Protein AF-A0A550CTA3-F1 (afdb_monomer_lite)

InterPro domains:
  IPR001447 Arylamine N-acetyltransferase [PF00797] (14-177)
  IPR001447 Arylamine N-acetyltransferase [PTHR11786] (14-181)
  IPR038765 Papain-like cysteine peptidase superfamily [SSF54001] (12-179)
  IPR053710 Arylamine N-acetyltransferase domain-containing protein [G3DSA:3.30.2140.20] (1-187)

Radius of gyration: 16.97 Å; chains: 1; bounding box: 43×47×39 Å

Organism: NCBI:txid97359

Secondary structure (DSSP, 8-state):
-HHHHIIIII-TTS-----HHHHHHHHHHHHHHTT-EEEEEEEEEE-SPTTSPP-EEEEEEEEEEEE--TT---EEEE-S-S-TT--SS-EES---TT-EEE-SSTTEEEEEEEE--TT---TT--EEEEEEEETTTTTTS-EEEEEE-S----HHHHHHHHHHHHH-SSS--HHHHH-HHHHHH--

Foldseek 3Di:
DVVLCCVPPVPPPDPDDDAQCSVQVVVQVVCVVVVWPKFKWWWFFFPDDFPDDTDTDDGQHIWMWTDPDDPDPWIWIGGDGLPPLDAPDTFTPDPPPVSKAAGPDPPKIWHKDWDDDPPDPDPPDIWIWIWMAHPPPRPRDIDTGITTDPDGDDPVVNVVSVCCLVPPPPPPNVCCVPPVVNVVVVD

pLDDT: mean 85.78, std 14.35, range [32.78, 98.56]

Structure (mmCIF, N/CA/C/O backbone):
data_AF-A0A550CTA3-F1
#
_entry.id   AF-A0A550CTA3-F1
#
loop_
_atom_site.group_PDB
_atom_site.id
_atom_site.type_symbol
_atom_site.label_atom_id
_atom_site.label_alt_id
_atom_site.label_comp_id
_atom_site.label_asym_id
_atom_site.label_entity_id
_atom_site.label_seq_id
_atom_site.pdbx_PDB_ins_code
_atom_site.Cartn_x
_atom_site.Cartn_y
_atom_site.Cartn_z
_atom_site.occupancy
_atom_site.B_iso_or_equiv
_atom_site.auth_seq_id
_atom_site.auth_comp_id
_atom_site.auth_asym_id
_atom_site.auth_atom_id
_atom_site.pdbx_PDB_model_num
ATOM 1 N N . PRO A 1 1 ? -8.378 12.480 11.188 1.00 69.38 1 PRO A N 1
ATOM 2 C CA . PRO A 1 1 ? -9.741 11.916 10.960 1.00 69.38 1 PRO A CA 1
ATOM 3 C C . PRO A 1 1 ? -10.832 12.937 10.597 1.00 69.38 1 PRO A C 1
ATOM 5 O O . PRO A 1 1 ? -11.419 12.839 9.522 1.00 69.38 1 PRO A O 1
ATOM 8 N N . ARG A 1 2 ? -11.118 13.916 11.473 1.00 76.94 2 ARG A N 1
ATOM 9 C CA . ARG A 1 2 ? -12.216 14.881 11.267 1.00 76.94 2 ARG A CA 1
ATOM 10 C C . ARG A 1 2 ? -12.054 15.686 9.978 1.00 76.94 2 ARG A C 1
ATOM 12 O O . ARG A 1 2 ? -13.004 15.796 9.212 1.00 76.94 2 ARG A O 1
ATOM 19 N N . ASP A 1 3 ? -10.849 16.177 9.714 1.00 79.00 3 ASP A N 1
ATOM 20 C CA . ASP A 1 3 ? -10.583 17.001 8.533 1.00 79.00 3 ASP A CA 1
ATOM 21 C C . ASP A 1 3 ? -10.724 16.215 7.221 1.00 79.00 3 ASP A C 1
ATOM 23 O O . ASP A 1 3 ? -11.266 16.746 6.250 1.00 79.00 3 ASP A O 1
ATOM 27 N N . TYR A 1 4 ? -10.334 14.933 7.209 1.00 79.00 4 TYR A N 1
ATOM 28 C CA . TYR A 1 4 ? -10.545 14.037 6.065 1.00 79.00 4 TYR A CA 1
ATOM 29 C C . TYR A 1 4 ? -12.036 13.831 5.787 1.00 79.00 4 TYR A C 1
ATOM 31 O O . TYR A 1 4 ? -12.473 13.959 4.648 1.00 79.00 4 TYR A O 1
ATOM 39 N N . TYR A 1 5 ? -12.840 13.590 6.827 1.00 82.69 5 TYR A N 1
ATOM 40 C CA . TYR A 1 5 ? -14.290 13.446 6.687 1.00 82.69 5 TYR A CA 1
ATOM 41 C C . TYR A 1 5 ? -14.959 14.737 6.187 1.00 82.69 5 TYR A C 1
ATOM 43 O O . TYR A 1 5 ? -15.780 14.708 5.268 1.00 82.69 5 TYR A O 1
ATOM 51 N N . GLU A 1 6 ? -14.585 15.889 6.751 1.00 81.81 6 GLU A N 1
ATOM 52 C CA . GLU A 1 6 ? -15.100 17.190 6.314 1.00 81.81 6 GLU A CA 1
ATOM 53 C C . GLU A 1 6 ? -14.788 17.456 4.832 1.00 81.81 6 GLU A C 1
ATOM 55 O O . GLU A 1 6 ? -15.642 17.961 4.100 1.00 81.81 6 GLU A O 1
ATOM 60 N N . ARG A 1 7 ? -13.583 17.095 4.370 1.00 77.19 7 ARG A N 1
ATOM 61 C CA . ARG A 1 7 ? -13.164 17.282 2.976 1.00 77.19 7 ARG A CA 1
ATOM 62 C C . ARG A 1 7 ? -13.824 16.292 2.013 1.00 77.19 7 ARG A C 1
ATOM 64 O O . ARG A 1 7 ? -14.368 16.741 1.010 1.00 77.19 7 ARG A O 1
ATOM 71 N N . HIS A 1 8 ? -13.798 14.995 2.314 1.00 75.50 8 HIS A N 1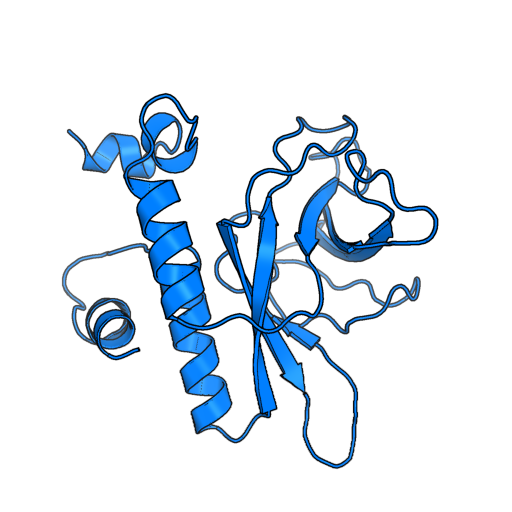
ATOM 72 C CA . HIS A 1 8 ? -14.255 13.947 1.394 1.00 75.50 8 HIS A CA 1
ATOM 73 C C . HIS A 1 8 ? -15.769 13.729 1.390 1.00 75.50 8 HIS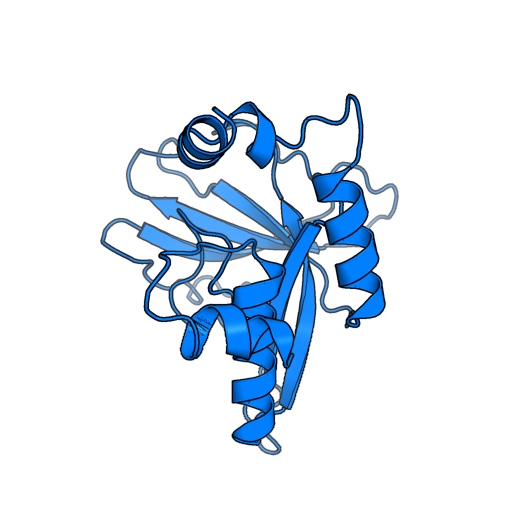 A C 1
ATOM 75 O O . HIS A 1 8 ? -16.321 13.346 0.362 1.00 75.50 8 HIS A O 1
ATOM 81 N N . VAL A 1 9 ? -16.445 13.939 2.524 1.00 80.94 9 VAL A N 1
ATOM 82 C CA . VAL A 1 9 ? -17.858 13.561 2.686 1.00 80.94 9 VAL A CA 1
ATOM 83 C C . VAL A 1 9 ? -18.770 14.783 2.747 1.00 80.94 9 VAL A C 1
ATOM 85 O O . VAL A 1 9 ? -19.791 14.822 2.066 1.00 80.94 9 VAL A O 1
ATOM 88 N N . LYS A 1 10 ? -18.422 15.801 3.546 1.00 78.88 10 LYS A N 1
ATOM 89 C CA . LYS A 1 10 ? -19.311 16.957 3.770 1.00 78.88 10 LYS A CA 1
ATOM 90 C C . LYS A 1 10 ? -19.209 18.047 2.704 1.00 78.88 10 LYS A C 1
ATOM 92 O O . LYS A 1 10 ? -20.225 18.637 2.344 1.00 78.88 10 LYS A O 1
ATOM 97 N N . LYS A 1 11 ? -18.013 18.358 2.198 1.00 71.81 11 LYS A N 1
ATOM 98 C CA . LYS A 1 11 ? -17.807 19.443 1.217 1.00 71.81 11 LYS A CA 1
ATOM 99 C C . LYS A 1 11 ? -18.108 18.986 -0.218 1.00 71.81 11 LYS A C 1
ATOM 101 O O . LYS A 1 11 ? -17.231 18.952 -1.070 1.00 71.81 11 LYS A O 1
ATOM 106 N N . THR A 1 12 ? -19.377 18.709 -0.507 1.00 57.75 12 THR A N 1
ATOM 107 C CA . THR A 1 12 ? -19.854 18.137 -1.785 1.00 57.75 12 THR A CA 1
ATOM 108 C C . THR A 1 12 ? -19.832 19.089 -2.995 1.00 57.75 12 THR A C 1
ATOM 110 O O . THR A 1 12 ? -20.070 18.656 -4.118 1.00 57.75 12 THR A O 1
ATOM 113 N N . GLY A 1 13 ? -19.517 20.379 -2.809 1.00 55.47 13 GLY A N 1
ATOM 114 C CA . GLY A 1 13 ? -19.502 21.393 -3.880 1.00 55.47 13 GLY A CA 1
ATOM 115 C C . GLY A 1 13 ? -18.140 21.655 -4.539 1.00 55.47 13 GLY A C 1
ATOM 116 O O . GLY A 1 13 ? -18.065 22.399 -5.514 1.00 55.47 13 GLY A O 1
ATOM 117 N N . ARG A 1 14 ? -17.051 21.076 -4.021 1.00 54.62 14 ARG A N 1
ATOM 118 C CA . ARG A 1 14 ? -15.698 21.202 -4.583 1.00 54.62 14 ARG A CA 1
ATOM 119 C C . ARG A 1 14 ? -15.120 19.798 -4.753 1.00 54.62 14 ARG A C 1
ATOM 121 O O . ARG A 1 14 ? -15.023 19.055 -3.784 1.00 54.62 14 ARG A O 1
ATOM 128 N N . ARG A 1 15 ? -14.768 19.425 -5.988 1.00 54.25 15 ARG A N 1
ATOM 129 C CA . ARG A 1 15 ? -14.178 18.118 -6.326 1.00 54.25 15 ARG A CA 1
ATOM 130 C C . ARG A 1 15 ? -12.722 18.069 -5.859 1.00 54.25 15 ARG A C 1
ATOM 132 O O . ARG A 1 15 ? -11.811 18.252 -6.658 1.00 54.25 15 ARG A O 1
ATOM 139 N N . PHE A 1 16 ? -12.503 17.901 -4.561 1.00 56.53 16 PHE A N 1
ATOM 140 C CA . PHE A 1 16 ? -11.161 17.728 -4.021 1.00 56.53 16 PHE A CA 1
ATOM 141 C C . PHE A 1 16 ? -10.735 16.265 -4.172 1.00 56.53 16 PHE A C 1
ATOM 143 O O . PHE A 1 16 ? -11.397 15.367 -3.658 1.00 56.53 16 PHE A O 1
ATOM 150 N N . GLY A 1 17 ? -9.652 16.037 -4.915 1.00 58.41 17 GLY A N 1
ATOM 151 C CA . GLY A 1 17 ? -8.830 14.847 -4.729 1.00 58.41 17 GLY A CA 1
ATOM 152 C C . GLY A 1 17 ? -7.890 15.071 -3.548 1.00 58.41 17 GLY A C 1
ATOM 153 O O . GLY A 1 17 ? -7.575 16.215 -3.217 1.00 58.41 17 GLY A O 1
ATOM 154 N N . ASP A 1 18 ? -7.424 13.991 -2.938 1.00 67.19 18 ASP A N 1
ATOM 155 C CA . ASP A 1 18 ? -6.426 14.052 -1.877 1.00 67.19 18 ASP A CA 1
ATOM 156 C C . ASP A 1 18 ? -5.279 13.077 -2.157 1.00 67.19 18 ASP A C 1
ATOM 158 O O . ASP A 1 18 ? -5.342 12.238 -3.058 1.00 67.19 18 ASP A O 1
ATOM 162 N N . LEU A 1 19 ? -4.204 13.233 -1.386 1.00 74.06 19 LEU A N 1
ATOM 163 C CA . LEU A 1 19 ? -3.091 12.293 -1.341 1.00 74.06 19 LEU A CA 1
ATOM 164 C C . LEU A 1 19 ? -3.478 11.015 -0.596 1.00 74.06 19 LEU A C 1
ATOM 166 O O . LEU A 1 19 ? -4.522 10.952 0.060 1.00 74.06 19 LEU A O 1
ATOM 170 N N . CYS A 1 20 ? -2.587 10.024 -0.658 1.00 76.62 20 CYS A N 1
ATOM 171 C CA . CYS A 1 20 ? -2.801 8.704 -0.081 1.00 76.62 20 CYS A CA 1
ATOM 172 C C . CYS A 1 20 ? -3.313 8.738 1.372 1.00 76.62 20 CYS A C 1
ATOM 174 O O . CYS A 1 20 ? -4.274 8.049 1.711 1.00 76.62 20 CYS A O 1
ATOM 176 N N . PHE A 1 21 ? -2.759 9.641 2.186 1.00 81.25 21 PHE A N 1
ATOM 177 C CA . PHE A 1 21 ? -3.065 9.766 3.611 1.00 81.25 21 PHE A CA 1
ATOM 178 C C . PHE A 1 21 ? -4.541 10.035 3.939 1.00 81.25 21 PHE A C 1
ATOM 180 O O . PHE A 1 21 ? -5.086 9.510 4.905 1.00 81.25 21 PHE A O 1
ATOM 187 N N . ALA A 1 22 ? -5.232 10.852 3.139 1.00 80.88 22 ALA A N 1
ATOM 188 C CA . ALA A 1 22 ? -6.590 11.266 3.494 1.00 80.88 22 ALA A CA 1
ATOM 189 C C . ALA A 1 22 ? -7.622 10.162 3.229 1.00 80.88 22 ALA A C 1
ATOM 191 O O . ALA A 1 22 ? -8.464 9.877 4.083 1.00 80.88 22 ALA A O 1
ATOM 192 N N . ALA A 1 23 ? -7.539 9.518 2.061 1.00 84.81 23 ALA A N 1
ATOM 193 C CA . ALA A 1 23 ? -8.452 8.444 1.685 1.00 84.81 23 ALA A CA 1
ATOM 194 C C . ALA A 1 23 ? -8.166 7.160 2.479 1.00 84.81 23 ALA A C 1
ATOM 196 O O . ALA A 1 23 ? -9.102 6.533 2.980 1.00 84.81 23 ALA A O 1
ATOM 197 N N . THR A 1 24 ? -6.886 6.800 2.646 1.00 89.44 24 THR A N 1
ATOM 198 C CA . THR A 1 24 ? -6.485 5.640 3.453 1.00 89.44 24 THR A CA 1
ATOM 199 C C . THR A 1 24 ? -6.820 5.849 4.929 1.00 89.44 24 THR A C 1
ATOM 201 O O . THR A 1 24 ? -7.477 4.993 5.524 1.00 89.44 24 THR A O 1
ATOM 204 N N . GLY A 1 25 ? -6.486 7.012 5.496 1.00 90.31 25 GLY A N 1
ATOM 205 C CA . GLY A 1 25 ? -6.794 7.334 6.887 1.00 90.31 25 GLY A CA 1
ATOM 206 C C . GLY A 1 25 ? -8.298 7.390 7.173 1.00 90.31 25 GLY A C 1
ATOM 207 O O . GLY A 1 25 ? -8.748 6.944 8.226 1.00 90.31 25 GLY A O 1
ATOM 208 N N . LEU A 1 26 ? -9.122 7.877 6.235 1.00 90.50 26 LEU A N 1
ATOM 209 C CA . LEU A 1 26 ? -10.580 7.826 6.389 1.00 90.50 26 LEU A CA 1
ATOM 210 C C . LEU A 1 26 ? -11.099 6.380 6.414 1.00 90.50 26 LEU A C 1
ATOM 212 O O . LEU A 1 26 ? -11.920 6.043 7.270 1.00 90.50 26 LEU A O 1
ATOM 216 N N . LEU A 1 27 ? -10.608 5.523 5.513 1.00 92.50 27 LEU A N 1
ATOM 217 C CA . LEU A 1 27 ? -10.978 4.108 5.476 1.00 92.50 27 LEU A CA 1
ATOM 218 C C . LEU A 1 27 ? -10.550 3.369 6.750 1.00 92.50 27 LEU A C 1
ATOM 220 O O . LEU A 1 27 ? -11.324 2.570 7.274 1.00 92.50 27 LEU A O 1
ATOM 224 N N . LEU A 1 28 ? -9.351 3.644 7.266 1.00 94.88 28 LEU A N 1
ATOM 225 C CA . LEU A 1 28 ? -8.855 3.075 8.520 1.00 94.88 28 LEU A CA 1
ATOM 226 C C . LEU A 1 28 ? -9.837 3.317 9.671 1.00 94.88 28 LEU A C 1
ATOM 228 O O . LEU A 1 28 ? -10.215 2.385 10.382 1.00 94.88 28 LEU A O 1
ATOM 232 N N . GLU A 1 29 ? -10.280 4.562 9.838 1.00 94.50 29 GLU A N 1
ATOM 233 C CA . GLU A 1 29 ? -11.206 4.933 10.910 1.00 94.50 29 GLU A CA 1
ATOM 234 C C . GLU A 1 29 ? -12.598 4.325 10.701 1.00 94.50 29 GLU A C 1
ATOM 236 O O . GLU A 1 29 ? -13.232 3.898 11.665 1.00 94.50 29 GLU A O 1
ATOM 241 N N . MET A 1 30 ? -13.055 4.195 9.449 1.00 94.44 30 MET A N 1
ATOM 242 C CA . MET A 1 30 ? -14.286 3.461 9.132 1.00 94.44 30 MET A CA 1
ATOM 243 C C . MET A 1 30 ? -14.183 1.983 9.529 1.00 94.44 30 MET A C 1
ATOM 245 O O . MET A 1 30 ? -15.084 1.462 10.182 1.00 94.44 30 MET A O 1
ATOM 249 N N . LEU A 1 31 ? -13.083 1.309 9.183 1.00 95.25 31 LEU A N 1
ATOM 250 C CA . LEU A 1 31 ? -12.854 -0.099 9.524 1.00 95.25 31 LEU A CA 1
ATOM 251 C C . LEU A 1 31 ? -12.804 -0.313 11.041 1.00 95.25 31 LEU A C 1
ATOM 253 O O . LEU A 1 31 ? -13.449 -1.230 11.551 1.00 95.25 31 LEU A O 1
ATOM 257 N N . ARG A 1 32 ? -12.101 0.565 11.766 1.00 94.81 32 ARG A N 1
ATOM 258 C CA . ARG A 1 32 ? -12.068 0.560 13.237 1.00 94.81 32 ARG A CA 1
ATOM 259 C C . ARG A 1 32 ? -13.459 0.780 13.833 1.00 94.81 32 ARG A C 1
ATOM 261 O O . ARG A 1 32 ? -13.852 0.048 14.737 1.00 94.81 32 ARG A O 1
ATOM 268 N N . GLY A 1 33 ? -14.232 1.726 13.295 1.00 94.44 33 GLY A N 1
ATOM 269 C CA . GLY A 1 33 ? -15.615 1.978 13.711 1.00 94.44 33 GLY A CA 1
ATOM 270 C C . GLY A 1 33 ? -16.560 0.796 13.465 1.00 94.44 33 GLY A C 1
ATOM 271 O O . GLY A 1 33 ? -17.491 0.583 14.237 1.00 94.44 33 GLY A O 1
ATOM 272 N N . LEU A 1 34 ? -16.292 -0.011 12.435 1.00 94.44 34 LEU A N 1
ATOM 273 C CA . LEU A 1 34 ? -17.001 -1.264 12.148 1.00 94.44 34 LEU A CA 1
ATOM 274 C C . LEU A 1 34 ? -16.538 -2.448 13.020 1.00 94.44 34 LEU A C 1
ATOM 276 O O . LEU A 1 34 ? -17.083 -3.543 12.893 1.00 94.44 34 LEU A O 1
ATOM 280 N N . GLY A 1 35 ? -15.550 -2.253 13.898 1.00 92.69 35 GLY A N 1
ATOM 281 C CA . GLY A 1 35 ? -15.049 -3.278 14.816 1.00 92.69 35 GLY A CA 1
ATOM 282 C C . GLY A 1 35 ? -13.943 -4.170 14.247 1.00 92.69 35 GLY A C 1
ATOM 283 O O . GLY A 1 35 ? -13.552 -5.136 14.903 1.00 92.69 35 GLY A O 1
ATOM 284 N N . TYR A 1 36 ? -13.406 -3.865 13.061 1.00 93.50 36 TYR A N 1
ATOM 285 C CA . TYR A 1 36 ? -12.223 -4.564 12.560 1.00 93.50 36 TYR A CA 1
ATOM 286 C C . TYR A 1 36 ? -10.983 -4.166 13.361 1.00 93.50 36 TYR A C 1
ATOM 288 O O . TYR A 1 36 ? -10.788 -2.997 13.705 1.00 93.50 36 TYR A O 1
ATOM 296 N N . ARG A 1 37 ? -10.077 -5.127 13.576 1.00 94.31 37 ARG A N 1
ATOM 297 C CA . ARG A 1 37 ? -8.716 -4.806 14.008 1.00 94.31 37 ARG A CA 1
ATOM 298 C C . ARG A 1 37 ? -7.942 -4.321 12.784 1.00 94.31 37 ARG A C 1
ATOM 300 O O . ARG A 1 37 ? -7.462 -5.131 11.993 1.00 94.31 37 ARG A O 1
ATOM 307 N N . ALA A 1 38 ? -7.858 -3.004 12.634 1.00 95.44 38 ALA A N 1
ATOM 308 C CA . ALA A 1 38 ? -7.137 -2.354 11.550 1.00 95.44 38 ALA A CA 1
ATOM 309 C C . ALA A 1 38 ? -6.069 -1.393 12.084 1.00 95.44 38 ALA A C 1
ATOM 311 O O . ALA A 1 38 ? -6.316 -0.643 13.037 1.00 95.44 38 ALA A O 1
ATOM 312 N N . TYR A 1 39 ? -4.897 -1.412 11.457 1.00 96.31 39 TYR A N 1
ATOM 313 C CA . TYR A 1 39 ? -3.771 -0.546 11.794 1.00 96.31 39 TYR A CA 1
ATOM 314 C C . TYR A 1 39 ? -3.068 -0.055 10.526 1.00 96.31 39 TYR A C 1
ATOM 316 O O . TYR A 1 39 ? -3.075 -0.762 9.514 1.00 96.31 39 TYR A O 1
ATOM 324 N N . PRO A 1 40 ? -2.516 1.165 10.533 1.00 96.75 40 PRO A N 1
ATOM 325 C CA . PRO A 1 40 ? -1.884 1.715 9.352 1.00 96.75 40 PRO A CA 1
ATOM 326 C C . PRO A 1 40 ? -0.412 1.300 9.269 1.00 96.75 40 PRO A C 1
ATOM 328 O O . PRO A 1 40 ? 0.269 1.097 10.274 1.00 96.75 40 PRO A O 1
ATOM 331 N N . GLY A 1 41 ? 0.067 1.192 8.039 1.00 97.00 41 GLY A N 1
ATOM 332 C CA . GLY A 1 41 ? 1.439 0.881 7.681 1.00 97.00 41 GLY A CA 1
ATOM 333 C C . GLY A 1 41 ? 2.023 1.928 6.744 1.00 97.00 41 GLY A C 1
ATOM 334 O O . GLY A 1 41 ? 1.316 2.774 6.191 1.00 97.00 41 GLY A O 1
ATOM 335 N N . GLY A 1 42 ? 3.331 1.832 6.533 1.00 95.31 42 GLY A N 1
ATOM 336 C CA . GLY A 1 42 ? 4.083 2.745 5.687 1.00 95.31 42 GLY A CA 1
ATOM 337 C C . GLY A 1 42 ? 4.770 2.040 4.519 1.00 95.31 42 GLY A C 1
ATOM 338 O O . GLY A 1 42 ? 5.375 0.979 4.676 1.00 95.31 42 GLY A O 1
ATOM 339 N N . GLY A 1 43 ? 4.706 2.657 3.341 1.00 95.31 43 GLY A N 1
ATOM 340 C CA . GLY A 1 43 ? 5.299 2.160 2.106 1.00 95.31 43 GLY A CA 1
ATOM 341 C C . GLY A 1 43 ? 6.275 3.137 1.449 1.00 95.31 43 GLY A C 1
ATOM 342 O O . GLY A 1 43 ? 6.166 4.363 1.563 1.00 95.31 43 GLY A O 1
ATOM 343 N N . ARG A 1 44 ? 7.229 2.569 0.707 1.00 94.94 44 ARG A N 1
ATOM 344 C CA . ARG A 1 44 ? 8.185 3.275 -0.149 1.00 94.94 44 ARG A CA 1
ATOM 345 C C . ARG A 1 44 ? 7.848 3.020 -1.609 1.00 94.94 44 ARG A C 1
ATOM 347 O O . ARG A 1 44 ? 7.914 1.889 -2.089 1.00 94.94 44 ARG A O 1
ATOM 354 N N . ILE A 1 45 ? 7.515 4.083 -2.330 1.00 93.06 45 ILE A N 1
ATOM 355 C CA . ILE A 1 45 ? 7.151 4.003 -3.749 1.00 93.06 45 ILE A CA 1
ATOM 356 C C . ILE A 1 45 ? 8.375 3.603 -4.579 1.00 93.06 45 ILE A C 1
ATOM 358 O O . ILE A 1 45 ? 9.478 4.107 -4.350 1.00 93.06 45 ILE A O 1
ATOM 362 N N . ASN A 1 46 ? 8.183 2.713 -5.556 1.00 94.19 46 ASN A N 1
ATOM 363 C CA . ASN A 1 46 ? 9.207 2.409 -6.545 1.00 94.19 46 ASN A CA 1
AT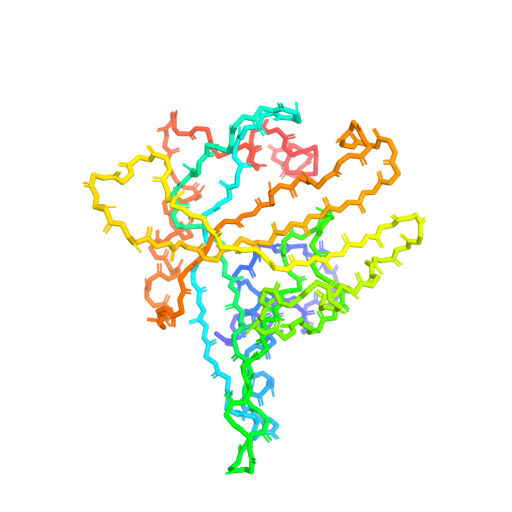OM 364 C C . ASN A 1 46 ? 9.309 3.546 -7.578 1.00 94.19 46 ASN A C 1
ATOM 366 O O . ASN A 1 46 ? 8.379 3.801 -8.340 1.00 94.19 46 ASN A O 1
ATOM 370 N N . LEU A 1 47 ? 10.465 4.203 -7.619 1.00 91.81 47 LEU A N 1
ATOM 371 C CA . LEU A 1 47 ? 10.797 5.312 -8.514 1.00 91.81 47 LEU A CA 1
ATOM 372 C C . LEU A 1 47 ? 11.589 4.863 -9.752 1.00 91.81 47 LEU A C 1
ATOM 374 O O . LEU A 1 47 ? 12.101 5.712 -10.489 1.00 91.81 47 LEU A O 1
ATOM 378 N N . ALA A 1 48 ? 11.785 3.557 -9.938 1.00 91.56 48 ALA A N 1
ATOM 379 C CA . ALA A 1 48 ? 12.458 3.020 -11.111 1.00 91.56 48 ALA A CA 1
ATOM 380 C C . ALA A 1 48 ? 11.515 2.993 -12.331 1.00 91.56 48 ALA A C 1
ATOM 382 O O . ALA A 1 48 ? 10.317 2.716 -12.180 1.00 91.56 48 ALA A O 1
ATOM 383 N N . PRO A 1 49 ? 12.040 3.250 -13.543 1.00 88.75 49 PRO A N 1
ATOM 384 C CA . PRO A 1 49 ? 11.319 2.999 -14.786 1.00 88.75 49 PRO A CA 1
ATOM 385 C C . PRO A 1 49 ? 10.917 1.528 -14.946 1.00 88.75 49 PRO A C 1
ATOM 387 O O . PRO A 1 49 ? 11.490 0.631 -14.323 1.00 88.75 49 PRO A O 1
ATOM 390 N N . ASP A 1 50 ? 9.961 1.278 -15.839 1.00 86.19 50 ASP A N 1
ATOM 391 C CA . ASP A 1 50 ? 9.558 -0.079 -16.204 1.00 86.19 50 ASP A CA 1
ATOM 392 C C . ASP A 1 50 ? 10.733 -0.928 -16.693 1.00 86.19 50 ASP A C 1
ATOM 394 O O . ASP A 1 50 ? 11.571 -0.477 -17.472 1.00 86.19 50 ASP A O 1
ATOM 398 N N . GLY A 1 51 ? 10.781 -2.178 -16.228 1.00 84.81 51 GLY A N 1
ATOM 399 C CA . GLY A 1 51 ? 11.823 -3.138 -16.598 1.00 84.81 51 GLY A CA 1
ATOM 400 C C . GLY A 1 51 ? 13.169 -2.942 -15.892 1.00 84.81 51 GLY A C 1
ATOM 401 O O . GLY A 1 51 ? 14.082 -3.727 -16.135 1.00 84.81 51 GLY A O 1
ATOM 402 N N . GLN A 1 52 ? 13.308 -1.942 -15.015 1.00 90.12 52 GLN A N 1
ATOM 403 C CA . GLN A 1 52 ? 14.521 -1.730 -14.223 1.00 90.12 52 GLN A CA 1
ATOM 404 C C . GLN A 1 52 ? 14.379 -2.263 -12.794 1.00 90.12 52 GLN A C 1
ATOM 406 O O . GLN A 1 52 ? 13.274 -2.435 -12.272 1.00 90.12 52 GLN A O 1
ATOM 411 N N . SER A 1 53 ? 15.522 -2.503 -12.147 1.00 91.00 53 SER A N 1
ATOM 412 C CA . SER A 1 53 ? 15.572 -2.862 -10.729 1.00 91.00 53 SER A CA 1
ATOM 413 C C . SER A 1 53 ? 14.873 -1.796 -9.878 1.00 91.00 53 SER A C 1
ATOM 415 O O . SER A 1 53 ? 15.111 -0.606 -10.104 1.00 91.00 53 SER A O 1
ATOM 417 N N . PRO A 1 54 ? 14.039 -2.186 -8.894 1.00 94.00 54 PRO A N 1
ATOM 418 C CA . PRO A 1 54 ? 13.336 -1.228 -8.053 1.00 94.00 54 PRO A CA 1
ATOM 419 C C . PRO A 1 54 ? 14.287 -0.252 -7.360 1.00 94.00 54 PRO A C 1
ATOM 421 O O . PRO A 1 54 ? 15.316 -0.656 -6.819 1.00 94.00 54 PRO A O 1
ATOM 424 N N . ARG A 1 55 ? 13.905 1.025 -7.336 1.00 94.69 55 ARG A N 1
ATOM 425 C CA . ARG A 1 55 ? 14.587 2.082 -6.584 1.00 94.69 55 ARG A CA 1
ATOM 426 C C . ARG A 1 55 ? 13.566 2.733 -5.673 1.00 94.69 55 ARG A C 1
ATOM 428 O O . ARG A 1 55 ? 12.709 3.478 -6.145 1.00 94.69 55 ARG A O 1
ATOM 435 N N . PHE A 1 56 ? 13.631 2.424 -4.388 1.00 94.38 56 PHE A N 1
ATOM 436 C CA . PHE A 1 56 ? 12.625 2.865 -3.434 1.00 94.38 56 PHE A CA 1
ATOM 437 C C . PHE A 1 56 ? 12.889 4.294 -2.962 1.00 94.38 56 PHE A C 1
ATOM 439 O O . PHE A 1 56 ? 14.022 4.692 -2.721 1.00 94.38 56 PHE A O 1
ATOM 446 N N . GLY A 1 57 ? 11.822 5.083 -2.858 1.00 90.69 57 GLY A N 1
ATOM 447 C CA . GLY A 1 57 ? 11.881 6.419 -2.282 1.00 90.69 57 GLY A CA 1
ATOM 448 C C . GLY A 1 57 ? 11.856 6.419 -0.750 1.00 90.69 57 GLY A C 1
ATOM 449 O O . GLY A 1 57 ? 12.091 5.423 -0.058 1.00 90.69 57 GLY A O 1
ATOM 450 N N . THR A 1 58 ? 11.516 7.579 -0.200 1.00 89.88 58 THR A N 1
ATOM 451 C CA . THR A 1 58 ? 11.215 7.740 1.227 1.00 89.88 58 THR A CA 1
ATOM 452 C C . THR A 1 58 ? 9.866 7.110 1.595 1.00 89.88 58 THR A C 1
ATOM 454 O O . THR A 1 58 ? 9.047 6.841 0.717 1.00 89.88 58 THR A O 1
ATOM 457 N N . LEU A 1 59 ? 9.629 6.900 2.893 1.00 90.38 59 LEU A N 1
ATOM 458 C CA . LEU A 1 59 ? 8.325 6.500 3.436 1.00 90.38 59 LEU A CA 1
ATOM 459 C C . LEU A 1 59 ? 7.311 7.624 3.214 1.00 90.38 59 LEU A C 1
ATOM 461 O O . LEU A 1 59 ? 7.401 8.675 3.841 1.00 90.38 59 LEU A O 1
ATOM 465 N N . GLN A 1 60 ? 6.434 7.442 2.229 1.00 87.69 60 GLN A N 1
ATOM 466 C CA . GLN A 1 60 ? 5.502 8.476 1.752 1.00 87.69 60 GLN A CA 1
ATOM 467 C C . GLN A 1 60 ? 4.179 7.890 1.245 1.00 87.69 60 GLN A C 1
ATOM 469 O O . GLN A 1 60 ? 3.411 8.587 0.587 1.00 87.69 60 GLN A O 1
ATOM 474 N N . HIS A 1 61 ? 3.916 6.613 1.522 1.00 93.00 61 HIS A N 1
ATOM 475 C CA . HIS A 1 61 ? 2.674 5.950 1.147 1.00 93.00 61 HIS A CA 1
ATOM 476 C C . HIS A 1 61 ? 2.038 5.302 2.371 1.00 93.00 61 HIS A C 1
ATOM 478 O O . HIS A 1 61 ? 2.716 4.560 3.076 1.00 93.00 61 HIS A O 1
ATOM 484 N N . GLU A 1 62 ? 0.766 5.591 2.629 1.00 94.31 62 GLU A N 1
ATOM 485 C CA . GLU A 1 62 ? 0.006 4.968 3.715 1.00 94.31 62 GLU A CA 1
ATOM 486 C C . GLU A 1 62 ? -0.770 3.764 3.181 1.00 94.31 62 GLU A C 1
ATOM 488 O O . GLU A 1 62 ? -1.499 3.866 2.190 1.00 94.31 62 GLU A O 1
ATOM 493 N N . VAL A 1 63 ? -0.649 2.637 3.877 1.00 96.38 63 VAL A N 1
ATOM 494 C CA . VAL A 1 63 ? -1.436 1.421 3.642 1.00 96.38 63 VAL A CA 1
ATOM 495 C C . VAL A 1 63 ? -2.173 1.023 4.919 1.00 96.38 63 VAL A C 1
ATOM 497 O O . VAL A 1 63 ? -1.807 1.464 6.003 1.00 96.38 63 VAL A O 1
ATOM 500 N N . VAL A 1 64 ? -3.192 0.171 4.821 1.00 97.50 64 VAL A N 1
ATOM 501 C CA . VAL A 1 64 ? -3.897 -0.378 5.991 1.00 97.50 64 VAL A CA 1
ATOM 502 C C . VAL A 1 64 ? -3.723 -1.882 6.043 1.00 97.50 64 VAL A C 1
ATOM 504 O O . VAL A 1 64 ? -3.887 -2.583 5.046 1.00 97.50 64 VAL A O 1
ATOM 507 N N . PHE A 1 65 ? -3.458 -2.386 7.237 1.00 97.75 65 PHE A N 1
ATOM 508 C CA . PHE A 1 65 ? -3.521 -3.798 7.557 1.00 97.75 65 PHE A CA 1
ATOM 509 C C . PHE A 1 65 ? -4.814 -4.099 8.298 1.00 97.75 65 PHE A C 1
ATOM 511 O O . PHE A 1 65 ? -5.160 -3.416 9.261 1.00 97.75 65 PHE A O 1
ATOM 518 N N . VAL A 1 66 ? -5.532 -5.127 7.851 1.00 97.12 66 VAL A N 1
ATOM 519 C CA . VAL A 1 66 ? -6.812 -5.543 8.435 1.00 97.12 66 VAL A CA 1
ATOM 520 C C . VAL A 1 66 ? -6.735 -6.997 8.869 1.00 97.12 66 VAL A C 1
ATOM 522 O O . VAL A 1 66 ? -6.366 -7.868 8.083 1.00 97.12 66 VAL A O 1
ATOM 525 N N . GLN A 1 67 ? -7.130 -7.259 10.111 1.00 94.62 67 GLN A N 1
ATOM 526 C CA . GLN A 1 67 ? -7.292 -8.598 10.668 1.00 94.62 67 GLN A CA 1
ATOM 527 C C . GLN A 1 67 ? -8.776 -8.869 10.926 1.00 94.62 67 GLN A C 1
ATOM 529 O O . GLN A 1 67 ? -9.488 -8.037 11.495 1.00 94.62 67 GLN A O 1
ATOM 534 N N . LEU A 1 68 ? -9.246 -10.051 10.519 1.00 85.81 68 LEU A N 1
ATOM 535 C CA . LEU A 1 68 ? -10.669 -10.425 10.533 1.00 85.81 68 LEU A CA 1
ATOM 536 C C . LEU A 1 68 ? -11.211 -10.830 11.924 1.00 85.81 68 LEU A C 1
ATOM 538 O O . LEU A 1 68 ? -12.326 -11.333 12.026 1.00 85.81 68 LEU A O 1
ATOM 542 N N . GLY A 1 69 ? -10.461 -10.586 13.003 1.00 75.06 69 GLY A N 1
ATOM 543 C CA . GLY A 1 69 ? -10.906 -10.788 14.387 1.00 75.06 69 GLY A CA 1
ATOM 544 C C . GLY A 1 69 ? -10.363 -12.056 15.057 1.00 75.06 69 GLY A C 1
ATOM 545 O O . GLY A 1 69 ? -9.410 -12.671 14.591 1.00 75.06 69 GLY A O 1
ATOM 546 N N . ALA A 1 70 ? -10.955 -12.435 16.196 1.00 68.06 70 ALA A N 1
ATOM 547 C CA . ALA A 1 70 ? -10.370 -13.386 17.155 1.00 68.06 70 ALA A CA 1
ATOM 548 C C . ALA A 1 70 ? -10.132 -14.814 16.624 1.00 68.06 70 ALA A C 1
ATOM 550 O O . ALA A 1 70 ? -9.349 -15.557 17.208 1.00 68.06 70 ALA A O 1
ATOM 551 N N . THR A 1 71 ? -10.796 -15.209 15.537 1.00 72.06 71 THR A N 1
ATOM 552 C CA . THR A 1 71 ? -10.715 -16.568 14.978 1.00 72.06 71 THR A CA 1
ATOM 553 C C . THR A 1 71 ? -9.651 -16.722 13.892 1.00 72.06 71 THR A C 1
ATOM 555 O O . THR A 1 71 ? -9.375 -17.845 13.475 1.00 72.06 71 THR A O 1
ATOM 558 N N . SER A 1 72 ? -9.046 -15.626 13.418 1.00 79.75 72 SER A N 1
ATOM 559 C CA . SER A 1 72 ? -8.042 -15.665 12.358 1.00 79.75 72 SER A CA 1
ATOM 560 C C . SER A 1 72 ? -6.973 -14.597 12.560 1.00 79.75 72 SER A C 1
ATOM 562 O O . SER A 1 72 ? -7.265 -13.407 12.628 1.00 79.75 72 SER A O 1
ATOM 564 N N . SER A 1 73 ? -5.712 -15.022 12.575 1.00 81.06 73 SER A N 1
ATOM 565 C CA . SER A 1 73 ? -4.548 -14.132 12.532 1.00 81.06 73 SER A CA 1
ATOM 566 C C . SER A 1 73 ? -4.195 -13.675 11.111 1.00 81.06 73 SER A C 1
ATOM 568 O O . SER A 1 73 ? -3.139 -13.082 10.908 1.00 81.06 73 SER A O 1
ATOM 570 N N . ALA A 1 74 ? -5.043 -13.962 10.115 1.00 92.94 74 ALA A N 1
ATOM 571 C CA . ALA A 1 74 ? -4.796 -13.553 8.742 1.00 92.94 74 ALA A CA 1
ATOM 572 C C . ALA A 1 74 ? -4.821 -12.024 8.625 1.00 92.94 74 ALA A C 1
ATOM 574 O O . ALA A 1 74 ? -5.834 -11.380 8.911 1.00 92.94 74 ALA A O 1
ATOM 575 N N . THR A 1 75 ? -3.705 -11.469 8.162 1.00 96.06 75 THR A N 1
ATOM 576 C CA . THR A 1 75 ? -3.560 -10.046 7.866 1.00 96.06 75 THR A CA 1
ATOM 577 C C . THR A 1 75 ? -3.782 -9.813 6.377 1.00 96.06 75 THR A C 1
ATOM 579 O O . THR A 1 75 ? -3.209 -10.505 5.535 1.00 96.06 75 THR A O 1
ATOM 582 N N . TYR A 1 76 ? -4.600 -8.821 6.047 1.00 97.56 76 TYR A N 1
ATOM 583 C CA . TYR A 1 76 ? -4.833 -8.366 4.682 1.00 97.56 76 TYR A CA 1
ATOM 584 C C . TYR A 1 76 ? -4.259 -6.968 4.502 1.00 97.56 76 TYR A C 1
ATOM 586 O O . TYR A 1 76 ? -4.493 -6.094 5.334 1.00 97.56 76 TYR A O 1
ATOM 594 N N . LEU A 1 77 ? -3.548 -6.756 3.398 1.00 97.88 77 LEU A N 1
ATOM 595 C CA . LEU A 1 77 ? -3.178 -5.438 2.911 1.00 97.88 77 LEU A CA 1
ATOM 596 C C . LEU A 1 77 ? -4.383 -4.811 2.204 1.00 97.88 77 LEU A C 1
ATOM 598 O O . LEU A 1 77 ? -4.974 -5.413 1.304 1.00 97.88 77 LEU A O 1
ATOM 602 N N . VAL A 1 78 ? -4.723 -3.593 2.600 1.00 96.75 78 VAL A N 1
ATOM 603 C CA . VAL A 1 78 ? -5.766 -2.767 2.003 1.00 96.75 78 VAL A CA 1
ATOM 604 C C . VAL A 1 78 ? -5.157 -1.419 1.648 1.00 96.75 78 VAL A C 1
ATOM 606 O O . VAL A 1 78 ? -4.541 -0.758 2.478 1.00 96.75 78 VAL A O 1
ATOM 609 N N . ASP A 1 79 ? -5.338 -1.012 0.401 1.00 94.56 79 ASP A N 1
ATOM 610 C CA . ASP A 1 79 ? -4.851 0.259 -0.119 1.00 94.56 79 ASP A CA 1
ATOM 611 C C . ASP A 1 79 ? -5.857 0.769 -1.145 1.00 94.56 79 ASP A C 1
ATOM 613 O O . ASP A 1 79 ? -6.167 0.077 -2.111 1.00 94.56 79 ASP A O 1
ATOM 617 N N . VAL A 1 80 ? -6.402 1.958 -0.898 1.00 89.94 80 VAL A N 1
ATOM 618 C CA . VAL A 1 80 ? -7.424 2.590 -1.746 1.00 89.94 80 VAL A CA 1
ATOM 619 C C . VAL A 1 80 ? -6.932 3.878 -2.393 1.00 89.94 80 VAL A C 1
ATOM 621 O O . VAL A 1 80 ? -7.714 4.588 -3.024 1.00 89.94 80 VAL A O 1
ATOM 624 N N . SER A 1 81 ? -5.660 4.224 -2.205 1.00 86.75 81 SER A N 1
ATOM 625 C CA . SER A 1 81 ? -5.194 5.591 -2.425 1.00 86.75 81 SER A CA 1
ATOM 626 C C . SER A 1 81 ? -3.831 5.691 -3.109 1.00 86.75 81 SER A C 1
ATOM 628 O O . SER A 1 81 ? -3.359 6.799 -3.366 1.00 86.75 81 SER A O 1
ATOM 630 N N . TYR A 1 82 ? -3.235 4.560 -3.502 1.00 88.69 82 TYR A N 1
ATOM 631 C CA . TYR A 1 82 ? -2.092 4.561 -4.418 1.00 88.69 82 TYR A CA 1
ATOM 632 C C . TYR A 1 82 ? -2.420 5.201 -5.779 1.00 88.69 82 TYR A C 1
ATOM 634 O O . TYR A 1 82 ? -1.578 5.854 -6.393 1.00 88.69 82 TYR A O 1
ATOM 642 N N . GLY A 1 83 ? -3.658 5.033 -6.256 1.00 84.31 83 GLY A N 1
ATOM 643 C CA . GLY A 1 83 ? -4.101 5.508 -7.565 1.00 84.31 83 GLY A CA 1
ATOM 644 C C . GLY A 1 83 ? -3.951 4.445 -8.657 1.00 84.31 83 GLY A C 1
ATOM 645 O O . GLY A 1 83 ? -4.349 3.295 -8.473 1.00 84.31 83 GLY A O 1
ATOM 646 N N . VAL A 1 84 ? -3.424 4.831 -9.824 1.00 80.75 84 VAL A N 1
ATOM 647 C CA . VAL A 1 84 ? -3.329 3.942 -10.998 1.00 80.75 84 VAL A CA 1
ATOM 648 C C . VAL A 1 84 ? -2.392 2.766 -10.707 1.00 80.75 84 VAL A C 1
ATOM 650 O O . VAL A 1 84 ? -1.239 2.965 -10.332 1.00 80.75 84 VAL A O 1
ATOM 653 N N . GLY A 1 85 ? -2.884 1.540 -10.901 1.00 82.31 85 GLY A N 1
ATOM 654 C CA . GLY A 1 85 ? -2.151 0.307 -10.594 1.00 82.31 85 GLY A CA 1
ATOM 655 C C . GLY A 1 85 ? -2.182 -0.100 -9.115 1.00 82.31 85 GLY A C 1
ATOM 656 O O . GLY A 1 85 ? -1.558 -1.099 -8.757 1.00 82.31 85 GLY A O 1
ATOM 657 N N . GLY A 1 86 ? -2.907 0.639 -8.267 1.00 88.56 86 GLY A N 1
ATOM 658 C CA . GLY A 1 86 ? -3.151 0.294 -6.867 1.00 88.56 86 GLY A CA 1
ATOM 659 C C . GLY A 1 86 ? -4.117 -0.879 -6.686 1.00 88.56 86 GLY A C 1
ATOM 660 O O . GLY A 1 86 ? -4.719 -1.375 -7.641 1.00 88.56 86 GLY A O 1
ATOM 661 N N . LEU A 1 87 ? -4.273 -1.324 -5.438 1.00 94.50 87 LEU A N 1
ATOM 662 C CA . LEU A 1 87 ? -5.238 -2.365 -5.097 1.00 94.50 87 LEU A CA 1
ATOM 663 C C . LEU A 1 87 ? -6.679 -1.862 -5.274 1.00 94.50 87 LEU A C 1
ATOM 665 O O . LEU A 1 87 ? -7.006 -0.709 -5.014 1.00 94.50 87 LEU A O 1
ATOM 669 N N . THR A 1 88 ? -7.567 -2.764 -5.686 1.00 92.44 88 THR A N 1
ATOM 670 C CA . THR A 1 88 ? -9.025 -2.525 -5.726 1.00 92.44 88 THR A CA 1
ATOM 671 C C . THR A 1 88 ? -9.794 -3.407 -4.750 1.00 92.44 88 THR A C 1
ATOM 673 O O . THR A 1 88 ? -11.020 -3.351 -4.671 1.00 92.44 88 THR A O 1
ATOM 676 N N . ARG A 1 89 ? -9.071 -4.253 -4.016 1.00 94.56 89 ARG A N 1
ATOM 677 C CA . ARG A 1 89 ? -9.605 -5.192 -3.036 1.00 94.56 89 ARG A CA 1
ATOM 678 C C . ARG A 1 89 ? -8.526 -5.564 -2.016 1.00 94.56 89 ARG A C 1
ATOM 680 O O . ARG A 1 89 ? -7.343 -5.445 -2.341 1.00 94.56 89 ARG A O 1
ATOM 687 N N . PRO A 1 90 ? -8.911 -6.055 -0.827 1.00 96.12 90 PRO A N 1
ATOM 688 C CA . PRO A 1 90 ? -7.959 -6.591 0.135 1.00 96.12 90 PRO A CA 1
ATOM 689 C C . PRO A 1 90 ? -7.135 -7.734 -0.463 1.00 96.12 90 PRO A C 1
ATOM 691 O O . PRO A 1 90 ? -7.674 -8.596 -1.161 1.00 96.12 90 PRO A O 1
ATOM 694 N N . LEU A 1 91 ? -5.842 -7.761 -0.155 1.00 97.75 91 LEU A N 1
ATOM 695 C CA . LEU A 1 91 ? -4.917 -8.808 -0.576 1.00 97.75 91 LEU A C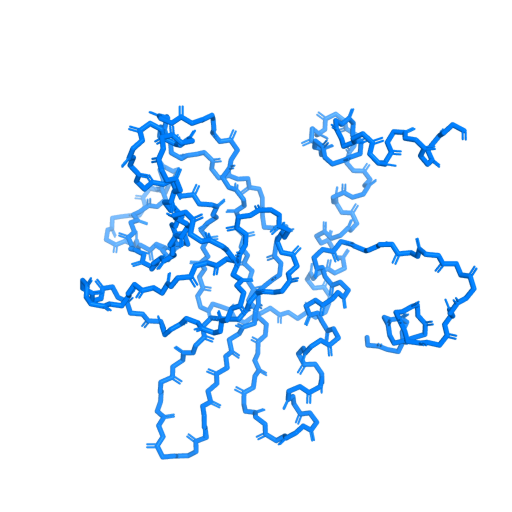A 1
ATOM 696 C C . LEU A 1 91 ? -4.309 -9.472 0.657 1.00 97.75 91 LEU A C 1
ATOM 698 O O . LEU A 1 91 ? -3.734 -8.799 1.507 1.00 97.75 91 LEU A O 1
ATOM 702 N N . LEU A 1 92 ? -4.447 -10.794 0.770 1.00 97.69 92 LEU A N 1
ATOM 703 C CA . LEU A 1 92 ? -3.883 -11.550 1.887 1.00 97.69 92 LEU A CA 1
ATOM 704 C C . LEU A 1 92 ? -2.364 -11.353 1.936 1.00 97.69 92 LEU A C 1
ATOM 706 O O . LEU A 1 92 ? -1.701 -11.429 0.901 1.00 97.69 92 LEU A O 1
ATOM 710 N N . LEU A 1 93 ? -1.807 -11.154 3.130 1.00 97.31 93 LEU A N 1
ATOM 711 C CA . LEU A 1 93 ? -0.371 -11.016 3.344 1.00 97.31 93 LEU A CA 1
ATOM 712 C C . LEU A 1 93 ? 0.336 -12.377 3.196 1.00 97.31 93 LEU A C 1
ATOM 714 O O . LEU A 1 93 ? 0.610 -13.076 4.168 1.00 97.31 93 LEU A O 1
ATOM 718 N N . SER A 1 94 ? 0.563 -12.800 1.951 1.00 97.44 94 SER A N 1
ATOM 719 C CA . SER A 1 94 ? 1.119 -14.112 1.606 1.00 97.44 94 SER A CA 1
ATOM 720 C C . SER A 1 94 ? 1.867 -14.080 0.274 1.00 97.44 94 SER A C 1
ATOM 722 O O . SER A 1 94 ? 1.429 -13.437 -0.679 1.00 97.44 94 SER A O 1
ATOM 724 N N . THR A 1 95 ? 2.973 -14.822 0.189 1.00 98.00 95 THR A N 1
ATOM 725 C CA . THR A 1 95 ? 3.758 -15.028 -1.042 1.00 98.00 95 THR A CA 1
ATOM 726 C C . THR A 1 95 ? 3.332 -16.272 -1.827 1.00 98.00 95 THR A C 1
ATOM 728 O O . THR A 1 95 ? 4.000 -16.647 -2.793 1.00 98.00 95 THR A O 1
ATOM 731 N N . ALA A 1 96 ? 2.249 -16.945 -1.418 1.00 98.00 96 ALA A N 1
ATOM 732 C CA . ALA A 1 96 ? 1.774 -18.146 -2.094 1.00 98.00 96 ALA A CA 1
ATOM 733 C C . ALA A 1 96 ? 1.512 -17.864 -3.591 1.00 98.00 96 ALA A C 1
ATOM 735 O O . ALA A 1 96 ? 0.863 -16.867 -3.908 1.00 98.00 96 ALA A O 1
ATOM 736 N N . PRO A 1 97 ? 1.938 -18.736 -4.527 1.00 95.88 97 PRO A N 1
ATOM 737 C CA . PRO A 1 97 ? 1.734 -18.514 -5.965 1.00 95.88 97 PRO A CA 1
ATOM 738 C C . PRO A 1 97 ? 0.266 -18.367 -6.384 1.00 95.88 97 PRO A C 1
ATOM 740 O O . PRO A 1 97 ? -0.024 -17.747 -7.403 1.00 95.88 97 PRO A O 1
ATOM 743 N N . SER A 1 98 ? -0.657 -18.930 -5.601 1.00 97.00 98 SER A N 1
ATOM 744 C CA . SER A 1 98 ? -2.104 -18.803 -5.791 1.00 97.00 98 SER A CA 1
ATOM 745 C C . SER A 1 98 ? -2.686 -17.498 -5.241 1.00 97.00 98 SER A C 1
ATOM 747 O O . SER A 1 98 ? -3.841 -17.192 -5.524 1.00 97.00 98 SER A O 1
ATOM 749 N N . ASN A 1 99 ? -1.923 -16.722 -4.465 1.00 97.75 99 ASN A N 1
ATOM 750 C CA . ASN A 1 99 ? -2.349 -15.449 -3.884 1.00 97.75 99 ASN A CA 1
ATOM 751 C C . ASN A 1 99 ? -2.200 -14.304 -4.898 1.00 97.75 99 ASN A C 1
ATOM 753 O O . ASN A 1 99 ? -1.438 -13.353 -4.713 1.00 97.75 99 ASN A O 1
ATOM 757 N N . VAL A 1 100 ? -2.908 -14.451 -6.015 1.00 97.75 100 VAL A N 1
ATOM 758 C CA . VAL A 1 100 ? -2.969 -13.487 -7.110 1.00 97.75 100 VAL A CA 1
ATOM 759 C C . VAL A 1 100 ? -4.415 -13.046 -7.256 1.00 97.75 100 VAL A C 1
ATOM 761 O O . VAL A 1 100 ? -5.311 -13.879 -7.392 1.00 97.75 100 VAL A O 1
ATOM 764 N N . VAL A 1 101 ? -4.648 -11.738 -7.250 1.00 97.12 101 VAL A N 1
ATOM 765 C CA . VAL A 1 101 ? -5.991 -11.164 -7.359 1.00 97.12 101 VAL A CA 1
ATOM 766 C C . VAL A 1 101 ? -6.120 -10.310 -8.616 1.00 97.12 101 VAL A C 1
ATOM 768 O O . VAL A 1 101 ? -5.139 -9.694 -9.029 1.00 97.12 101 VAL A O 1
ATOM 771 N N . PRO A 1 102 ? -7.296 -10.262 -9.262 1.00 96.31 102 PRO A N 1
ATOM 772 C CA . PRO A 1 102 ? -7.510 -9.350 -10.376 1.00 96.31 102 PRO A CA 1
ATOM 773 C C . PRO A 1 102 ? -7.581 -7.900 -9.883 1.00 96.31 102 PRO A C 1
ATOM 775 O O . PRO A 1 102 ? -8.134 -7.622 -8.813 1.00 96.31 102 PRO A O 1
ATOM 778 N N . GLY A 1 103 ? -7.038 -6.997 -10.695 1.00 93.81 103 GLY A N 1
ATOM 779 C CA . GLY A 1 103 ? -7.046 -5.557 -10.468 1.00 93.81 103 GLY A CA 1
ATOM 780 C C . GLY A 1 103 ? -8.368 -4.894 -10.858 1.00 93.81 103 GLY A C 1
ATOM 781 O O . GLY A 1 103 ? -9.435 -5.510 -10.789 1.00 93.81 103 GLY A O 1
ATOM 782 N N . ALA A 1 104 ? -8.303 -3.621 -11.253 1.00 91.25 104 ALA A N 1
ATOM 783 C CA . ALA A 1 104 ? -9.486 -2.829 -11.605 1.00 91.25 104 ALA A CA 1
ATOM 784 C C . ALA A 1 104 ? -10.199 -3.345 -12.865 1.00 91.25 104 ALA A C 1
ATOM 786 O O . ALA A 1 104 ? -11.428 -3.376 -12.921 1.00 91.25 104 ALA A O 1
ATOM 787 N N . ALA A 1 105 ? -9.430 -3.761 -13.872 1.00 90.44 105 ALA A N 1
ATOM 788 C CA . ALA A 1 105 ? -9.941 -4.304 -15.123 1.00 90.44 105 ALA A CA 1
ATOM 789 C C . ALA A 1 105 ? -8.943 -5.305 -15.727 1.00 90.44 105 ALA A C 1
ATOM 791 O O . ALA A 1 105 ? -7.733 -5.125 -15.581 1.00 90.44 105 ALA A O 1
ATOM 792 N N . PRO A 1 106 ? -9.399 -6.345 -16.448 1.00 92.38 106 PRO A N 1
ATOM 793 C CA . PRO A 1 106 ? -8.496 -7.201 -17.208 1.00 92.38 106 PRO A CA 1
ATOM 794 C C . PRO A 1 106 ? -7.658 -6.381 -18.207 1.00 92.38 106 PRO A C 1
ATOM 796 O O . PRO A 1 106 ? -8.191 -5.459 -18.825 1.00 92.38 106 PRO A O 1
ATOM 799 N N . PRO A 1 107 ? -6.375 -6.722 -18.425 1.00 94.56 107 PRO A N 1
ATOM 800 C CA . PRO A 1 107 ? -5.639 -7.878 -17.903 1.00 94.56 107 PRO A CA 1
ATOM 801 C C . PRO A 1 107 ? -4.814 -7.571 -16.631 1.00 94.56 107 PRO A C 1
ATOM 803 O O . PRO A 1 107 ? -3.707 -8.095 -16.492 1.00 94.56 107 PRO A O 1
ATOM 806 N N . GLU A 1 108 ? -5.290 -6.689 -15.748 1.00 95.88 108 GLU A N 1
ATOM 807 C CA . GLU A 1 108 ? -4.583 -6.300 -14.523 1.00 95.88 108 GLU A CA 1
ATOM 808 C C . GLU A 1 108 ? -4.702 -7.355 -13.413 1.00 95.88 108 GLU A C 1
ATOM 810 O O . GLU A 1 108 ? -5.793 -7.846 -13.113 1.00 95.88 108 GLU A O 1
ATOM 815 N N . TYR A 1 109 ? -3.575 -7.664 -12.772 1.00 97.31 109 TYR A N 1
ATOM 816 C CA . TYR A 1 109 ? -3.469 -8.550 -11.616 1.00 97.31 109 TYR A CA 1
ATOM 817 C C . TYR A 1 109 ? -2.478 -8.001 -10.595 1.00 97.31 109 TYR A C 1
ATOM 819 O O . TYR A 1 109 ? -1.482 -7.374 -10.962 1.00 97.31 109 TYR A O 1
ATOM 827 N N . HIS A 1 110 ? -2.702 -8.336 -9.329 1.00 98.00 110 HIS A N 1
ATOM 828 C CA . HIS A 1 110 ? -1.857 -7.982 -8.195 1.00 98.00 110 HIS A CA 1
ATOM 829 C C . HIS A 1 110 ? -1.426 -9.223 -7.421 1.00 98.00 110 HIS A C 1
ATOM 831 O O . HIS A 1 110 ? -2.164 -10.207 -7.333 1.00 98.00 110 HIS A O 1
ATOM 837 N N . ARG A 1 111 ? -0.233 -9.163 -6.833 1.00 98.12 111 ARG A N 1
ATOM 838 C CA . ARG A 1 111 ? 0.271 -10.164 -5.885 1.00 98.12 111 ARG A CA 1
ATOM 839 C C . ARG A 1 111 ? 1.197 -9.511 -4.870 1.00 98.12 111 ARG A C 1
ATOM 841 O O . ARG A 1 111 ? 1.662 -8.391 -5.086 1.00 98.12 111 ARG A O 1
ATOM 848 N N . LEU A 1 112 ? 1.536 -10.261 -3.828 1.00 98.56 112 LEU A N 1
ATOM 849 C CA . LEU A 1 112 ? 2.613 -9.892 -2.919 1.00 98.56 112 LEU A CA 1
ATOM 850 C C . LEU A 1 112 ? 3.840 -10.766 -3.137 1.00 98.56 112 LEU A C 1
ATOM 852 O O . LEU A 1 112 ? 3.746 -11.978 -3.340 1.00 98.56 112 LEU A O 1
ATOM 856 N N . SER A 1 113 ? 5.003 -10.135 -3.075 1.00 97.94 113 SER A N 1
ATOM 857 C CA . SER A 1 113 ? 6.296 -10.806 -3.036 1.00 97.94 113 SER A CA 1
ATOM 858 C C . SER A 1 113 ? 7.126 -10.282 -1.866 1.00 97.94 113 SER A C 1
ATOM 860 O O . SER A 1 113 ? 6.770 -9.291 -1.226 1.00 97.94 113 SER A O 1
ATOM 862 N N . ARG A 1 114 ? 8.220 -10.978 -1.549 1.00 97.44 114 ARG A N 1
ATOM 863 C CA . ARG A 1 114 ? 9.211 -10.528 -0.568 1.00 97.44 114 ARG A CA 1
ATOM 864 C C . ARG A 1 114 ? 10.580 -10.513 -1.210 1.00 97.44 114 ARG A C 1
ATOM 866 O O . ARG A 1 114 ? 10.939 -11.461 -1.907 1.00 97.44 114 ARG A O 1
ATOM 873 N N . ALA A 1 115 ? 11.336 -9.451 -0.973 1.00 96.00 115 ALA A N 1
ATOM 874 C CA . ALA A 1 115 ? 12.724 -9.370 -1.405 1.00 96.00 115 ALA A CA 1
ATOM 875 C C . ALA A 1 115 ? 13.496 -8.319 -0.592 1.00 96.00 115 ALA A C 1
ATOM 877 O O . ALA A 1 115 ? 12.881 -7.381 -0.077 1.00 96.00 115 ALA A O 1
ATOM 878 N N . PRO A 1 116 ? 14.830 -8.447 -0.488 1.00 94.88 116 PRO A N 1
ATOM 879 C CA . PRO A 1 116 ? 15.658 -7.468 0.207 1.00 94.88 116 PRO A CA 1
ATOM 880 C C . PRO A 1 116 ? 15.523 -6.079 -0.409 1.00 94.88 116 PRO A C 1
ATOM 882 O O . PRO A 1 116 ? 15.333 -5.939 -1.623 1.00 94.88 116 PRO A O 1
ATOM 885 N N . ASN A 1 117 ? 15.641 -5.041 0.412 1.00 92.00 117 ASN A N 1
ATOM 886 C CA . ASN A 1 117 ? 15.822 -3.696 -0.109 1.00 92.00 117 ASN A CA 1
ATOM 887 C C . ASN A 1 117 ? 17.220 -3.602 -0.760 1.00 92.00 117 ASN A C 1
ATOM 889 O O . ASN A 1 117 ? 18.193 -3.951 -0.094 1.00 92.00 117 ASN A O 1
ATOM 893 N N . PRO A 1 118 ? 17.345 -3.145 -2.024 1.00 90.88 118 PRO A N 1
ATOM 894 C CA . PRO A 1 118 ? 18.639 -3.018 -2.700 1.00 90.88 118 PRO A CA 1
ATOM 895 C C . PRO A 1 118 ? 19.668 -2.145 -1.968 1.00 90.88 118 PRO A C 1
ATOM 897 O O . PRO A 1 118 ? 20.861 -2.300 -2.200 1.00 90.88 118 PRO A O 1
ATOM 900 N N . GLU A 1 119 ? 19.215 -1.231 -1.107 1.00 91.00 119 GLU A N 1
ATOM 901 C CA . GLU A 1 119 ? 20.072 -0.341 -0.314 1.00 91.00 119 GLU A CA 1
ATOM 902 C C . GLU A 1 119 ? 20.388 -0.897 1.087 1.00 91.00 119 GLU A C 1
ATOM 904 O O . GLU A 1 119 ? 21.145 -0.284 1.838 1.00 91.00 119 GLU A O 1
ATOM 909 N N . SER A 1 120 ? 19.808 -2.040 1.471 1.00 91.81 120 SER A N 1
ATOM 910 C CA . SER A 1 120 ? 20.043 -2.646 2.784 1.00 91.81 120 SER A CA 1
ATOM 911 C C . SER A 1 120 ? 21.393 -3.357 2.827 1.00 91.81 120 SER A C 1
ATOM 913 O O . SER A 1 120 ? 21.697 -4.187 1.973 1.00 91.81 120 SER A O 1
ATOM 915 N N . SER A 1 121 ? 22.173 -3.089 3.874 1.00 93.56 121 SER A N 1
ATOM 916 C CA . SER A 1 121 ? 23.377 -3.856 4.216 1.00 93.56 121 SER A CA 1
ATOM 917 C C . SER A 1 121 ? 23.086 -5.096 5.068 1.00 93.56 121 SER A C 1
ATOM 919 O O . SER A 1 121 ? 24.002 -5.861 5.363 1.00 93.56 121 SER A O 1
ATOM 921 N N . LEU A 1 122 ? 21.834 -5.294 5.495 1.00 92.62 122 LEU A N 1
ATOM 922 C CA . LEU A 1 122 ? 21.437 -6.424 6.330 1.00 92.62 122 LEU A CA 1
ATOM 923 C C . LEU A 1 122 ? 21.108 -7.645 5.471 1.00 92.62 122 LEU A C 1
ATOM 925 O O . LEU A 1 122 ? 20.204 -7.606 4.632 1.00 92.62 122 LEU A O 1
ATOM 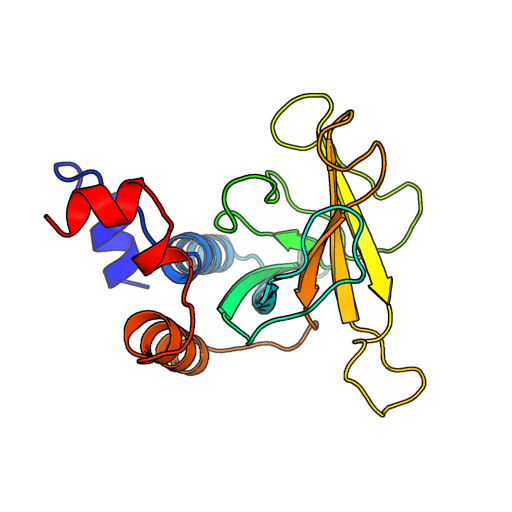929 N N . GLU A 1 123 ? 21.795 -8.753 5.734 1.00 88.50 123 GLU A N 1
ATOM 930 C CA . GLU A 1 123 ? 21.499 -10.044 5.119 1.00 88.50 123 GLU A CA 1
ATOM 931 C C . GLU A 1 123 ? 20.222 -10.665 5.708 1.00 88.50 123 GLU A C 1
ATOM 933 O O . GLU A 1 123 ? 19.917 -10.522 6.891 1.00 88.50 123 GLU A O 1
ATOM 938 N N . GLY A 1 124 ? 19.444 -11.357 4.871 1.00 87.75 124 GLY A N 1
ATOM 939 C CA . GLY A 1 124 ? 18.232 -12.077 5.287 1.00 87.75 124 GLY A CA 1
ATOM 940 C C . GLY A 1 124 ? 17.001 -11.207 5.587 1.00 87.75 124 GLY A C 1
ATOM 941 O O . GLY A 1 124 ? 15.896 -11.741 5.688 1.00 87.75 124 GLY A O 1
ATOM 942 N N . VAL A 1 125 ? 17.144 -9.881 5.670 1.00 91.62 125 VAL A N 1
ATOM 943 C CA . VAL A 1 125 ? 16.015 -8.961 5.873 1.00 91.62 125 VAL A CA 1
ATOM 944 C C . VAL A 1 125 ? 15.294 -8.725 4.546 1.00 91.62 125 VAL A C 1
ATOM 946 O O . VAL A 1 125 ? 15.902 -8.341 3.546 1.00 91.62 125 VAL A O 1
ATOM 949 N N . THR A 1 126 ? 13.982 -8.968 4.527 1.00 95.94 126 THR A N 1
ATOM 950 C CA . THR A 1 126 ? 13.144 -8.781 3.335 1.00 95.94 126 THR A CA 1
ATOM 951 C C . THR A 1 126 ? 11.927 -7.928 3.635 1.00 95.94 126 THR A C 1
ATOM 953 O O . THR A 1 126 ? 11.230 -8.164 4.626 1.00 95.94 126 THR A O 1
ATOM 956 N N . ASP A 1 127 ? 11.637 -7.020 2.709 1.00 96.44 127 ASP A N 1
ATOM 957 C CA . ASP A 1 127 ? 10.430 -6.205 2.718 1.00 96.44 127 ASP A CA 1
ATOM 958 C C . ASP A 1 127 ? 9.353 -6.878 1.872 1.00 96.44 127 ASP A C 1
ATOM 960 O O . ASP A 1 127 ? 9.646 -7.593 0.901 1.00 96.44 127 ASP A O 1
ATOM 964 N N . TRP A 1 128 ? 8.096 -6.610 2.209 1.00 98.25 128 TRP A N 1
ATOM 965 C CA . TRP A 1 128 ? 6.983 -6.928 1.331 1.00 98.25 128 TRP A CA 1
ATOM 966 C C . TRP A 1 128 ? 6.974 -5.995 0.128 1.00 98.25 128 TRP A C 1
ATOM 968 O O . TRP A 1 128 ? 7.413 -4.847 0.201 1.00 98.25 128 TRP A O 1
ATOM 978 N N . ARG A 1 129 ? 6.453 -6.489 -0.991 1.00 97.81 129 ARG A N 1
ATOM 979 C CA . ARG A 1 129 ? 6.293 -5.740 -2.235 1.00 97.81 129 ARG A CA 1
ATOM 980 C C . ARG A 1 129 ? 4.911 -5.986 -2.803 1.00 97.81 129 ARG A C 1
ATOM 982 O O . ARG A 1 129 ? 4.510 -7.141 -2.951 1.00 97.81 129 ARG A O 1
ATOM 989 N N . LEU A 1 130 ? 4.213 -4.906 -3.148 1.00 97.69 130 LEU A N 1
ATOM 990 C CA . LEU A 1 130 ? 3.059 -5.001 -4.033 1.00 97.69 130 LEU A CA 1
ATOM 991 C C . LEU A 1 130 ? 3.572 -5.071 -5.469 1.00 97.69 130 LEU A C 1
ATOM 993 O O . LEU A 1 130 ? 4.242 -4.147 -5.932 1.00 97.69 130 LEU A O 1
ATOM 997 N N . ASP A 1 131 ? 3.236 -6.148 -6.169 1.00 97.06 131 ASP A N 1
ATOM 998 C CA . ASP A 1 131 ? 3.536 -6.303 -7.586 1.00 97.06 131 ASP A CA 1
ATOM 999 C C . ASP A 1 131 ? 2.248 -6.228 -8.409 1.00 97.06 131 ASP A C 1
ATOM 1001 O O . ASP A 1 131 ? 1.234 -6.832 -8.054 1.00 97.06 131 ASP A O 1
ATOM 1005 N N . VAL A 1 132 ? 2.317 -5.549 -9.552 1.00 96.38 132 VAL A N 1
ATOM 1006 C CA . VAL A 1 132 ? 1.240 -5.446 -10.539 1.00 96.38 132 VAL A CA 1
ATOM 1007 C C . VAL A 1 132 ? 1.680 -6.033 -11.877 1.00 96.38 132 VAL A C 1
ATOM 1009 O O . VAL A 1 132 ? 2.825 -5.880 -12.302 1.00 96.38 132 VAL A O 1
ATOM 1012 N N . LYS A 1 133 ? 0.771 -6.708 -12.571 1.00 95.62 133 LYS A N 1
ATOM 1013 C CA . LYS A 1 133 ? 0.951 -7.169 -13.949 1.00 95.62 133 LYS A CA 1
ATOM 1014 C C . LYS A 1 133 ? -0.243 -6.707 -14.768 1.00 95.62 133 LYS A C 1
ATOM 1016 O O . LYS A 1 133 ? -1.370 -6.985 -14.389 1.00 95.62 133 LYS A O 1
ATOM 1021 N N . CYS A 1 134 ? -0.006 -6.046 -15.899 1.00 94.75 134 CYS A N 1
ATOM 1022 C CA . CYS A 1 134 ? -1.072 -5.581 -16.785 1.00 94.75 134 CYS A CA 1
ATOM 1023 C C . CYS A 1 134 ? -0.658 -5.736 -18.252 1.00 94.75 134 CYS A C 1
ATOM 1025 O O . CYS A 1 134 ? 0.025 -4.884 -18.822 1.00 94.75 134 CYS A O 1
ATOM 1027 N N . GLY A 1 135 ? -1.039 -6.859 -18.871 1.00 90.94 135 GLY A N 1
ATOM 1028 C CA . GLY A 1 135 ? -0.784 -7.113 -20.292 1.00 90.94 135 GLY A CA 1
ATOM 1029 C C . GLY A 1 135 ? 0.683 -6.878 -20.669 1.00 90.94 135 GLY A C 1
ATOM 1030 O O . GLY A 1 135 ? 1.580 -7.410 -20.023 1.00 90.94 135 GLY A O 1
ATOM 1031 N N . LYS A 1 136 ? 0.927 -6.055 -21.697 1.00 91.06 136 LYS A N 1
ATOM 1032 C CA . LYS A 1 136 ? 2.278 -5.642 -22.122 1.00 91.06 136 LYS A CA 1
ATOM 1033 C C . LYS A 1 136 ? 2.753 -4.316 -21.511 1.00 91.06 136 LYS A C 1
ATOM 1035 O O . LYS A 1 136 ? 3.878 -3.923 -21.796 1.00 91.06 136 LYS A O 1
ATOM 1040 N N . LEU A 1 137 ? 1.939 -3.653 -20.680 1.00 87.00 137 LEU A N 1
ATOM 1041 C CA . LEU A 1 137 ? 2.237 -2.320 -20.138 1.00 87.00 137 LEU A CA 1
ATOM 1042 C C . LEU A 1 137 ? 3.579 -2.291 -19.395 1.00 87.00 137 LEU A C 1
ATOM 1044 O O . LEU A 1 137 ? 4.347 -1.351 -19.546 1.00 87.00 137 LEU A O 1
ATOM 1048 N N . TYR A 1 138 ? 3.888 -3.370 -18.674 1.00 87.50 138 TYR A N 1
ATOM 1049 C CA . TYR A 1 138 ? 5.130 -3.536 -17.914 1.00 87.50 138 TYR A CA 1
ATOM 1050 C C . TYR A 1 138 ? 6.059 -4.583 -18.543 1.00 87.50 138 TYR A C 1
ATOM 1052 O O . TYR A 1 138 ? 6.634 -5.430 -17.860 1.00 87.50 138 TYR A O 1
ATOM 1060 N N . GLY A 1 139 ? 6.123 -4.620 -19.877 1.00 85.12 139 GLY A N 1
ATOM 1061 C CA . GLY A 1 139 ? 6.948 -5.587 -20.609 1.00 85.12 139 GLY A CA 1
ATOM 1062 C C . GLY A 1 139 ? 6.458 -7.039 -20.516 1.00 85.12 139 GLY A C 1
ATOM 1063 O O . GLY A 1 139 ? 7.220 -7.962 -20.784 1.00 85.12 139 GLY A O 1
ATOM 1064 N N . GLY A 1 140 ? 5.198 -7.271 -20.125 1.00 87.00 140 GLY A N 1
ATOM 1065 C CA . GLY A 1 140 ? 4.631 -8.620 -19.963 1.00 87.00 140 GLY A CA 1
ATOM 1066 C C . GLY A 1 140 ? 4.874 -9.262 -18.592 1.00 87.00 140 GLY A C 1
ATOM 1067 O O . GLY A 1 140 ? 4.327 -10.334 -18.311 1.00 87.00 140 GLY A O 1
ATOM 1068 N N . GLY A 1 141 ? 5.679 -8.616 -17.745 1.00 93.12 141 GLY A N 1
ATOM 1069 C CA . GLY A 1 141 ? 6.086 -9.109 -16.434 1.00 93.12 141 GLY A CA 1
ATOM 1070 C C . GLY A 1 141 ? 5.329 -8.485 -15.263 1.00 93.12 141 GLY A C 1
ATOM 1071 O O . GLY A 1 141 ? 4.388 -7.708 -15.429 1.00 93.12 141 GLY A O 1
ATOM 1072 N N . TRP A 1 142 ? 5.766 -8.861 -14.063 1.00 95.25 142 TRP A N 1
ATOM 1073 C CA . TRP A 1 142 ? 5.379 -8.211 -12.816 1.00 95.25 142 TRP A CA 1
ATOM 1074 C C . TRP A 1 142 ? 6.242 -6.967 -12.598 1.00 95.25 142 TRP A C 1
ATOM 1076 O O . TRP A 1 142 ? 7.466 -7.045 -12.686 1.00 95.25 142 TRP A O 1
ATOM 1086 N N . ARG A 1 143 ? 5.606 -5.844 -12.278 1.00 95.25 143 ARG A N 1
ATOM 1087 C CA . ARG A 1 143 ? 6.241 -4.599 -11.847 1.00 95.25 143 ARG A CA 1
ATOM 1088 C C . ARG A 1 143 ? 6.019 -4.420 -10.353 1.00 95.25 143 ARG A C 1
ATOM 1090 O O . ARG A 1 143 ? 4.875 -4.405 -9.913 1.00 95.25 143 ARG A O 1
ATOM 1097 N N . THR A 1 144 ? 7.084 -4.195 -9.591 1.00 96.19 144 THR A N 1
ATOM 1098 C CA . THR A 1 144 ? 6.951 -3.757 -8.196 1.00 96.19 144 THR A CA 1
ATOM 1099 C C . THR A 1 144 ? 6.487 -2.303 -8.140 1.00 96.19 144 THR A C 1
ATOM 1101 O O . THR A 1 144 ? 7.102 -1.420 -8.742 1.00 96.19 144 THR A O 1
ATOM 1104 N N . VAL A 1 145 ? 5.416 -2.070 -7.391 1.00 94.88 145 VAL A N 1
ATOM 1105 C CA . VAL A 1 145 ? 4.722 -0.789 -7.230 1.00 94.88 145 VAL A CA 1
ATOM 1106 C C . VAL A 1 145 ? 5.296 -0.007 -6.044 1.00 94.88 145 VAL A C 1
ATOM 1108 O O . VAL A 1 145 ? 5.718 1.144 -6.177 1.00 94.88 145 VAL A O 1
ATOM 1111 N N . TYR A 1 146 ? 5.372 -0.658 -4.885 1.00 96.31 146 TYR A N 1
ATOM 1112 C CA . TYR A 1 146 ? 5.991 -0.138 -3.668 1.00 96.31 146 TYR A CA 1
ATOM 1113 C C . TYR A 1 146 ? 6.463 -1.294 -2.778 1.00 96.31 146 TYR A C 1
ATOM 1115 O O . TYR A 1 146 ? 6.002 -2.430 -2.932 1.00 96.31 146 TYR A O 1
ATOM 1123 N N . SER A 1 147 ? 7.380 -1.001 -1.854 1.00 97.56 147 SER A N 1
ATOM 1124 C CA . SER A 1 147 ? 7.742 -1.899 -0.753 1.00 97.56 147 SER A CA 1
ATOM 1125 C C . SER A 1 147 ? 7.204 -1.395 0.581 1.00 97.56 147 SER A C 1
ATOM 1127 O O . SER A 1 147 ? 6.948 -0.201 0.729 1.00 97.56 147 SER A O 1
ATOM 1129 N N . PHE A 1 148 ? 7.010 -2.290 1.544 1.00 97.50 148 PHE A N 1
ATOM 1130 C CA . PHE A 1 148 ? 6.524 -1.949 2.880 1.00 97.50 148 PHE A CA 1
ATOM 1131 C C . PHE A 1 148 ? 6.969 -2.977 3.926 1.00 97.50 148 PHE A C 1
ATOM 1133 O O . PHE A 1 148 ? 7.348 -4.106 3.600 1.00 97.50 148 PHE A O 1
ATOM 1140 N N . THR A 1 149 ? 6.888 -2.576 5.191 1.00 96.38 149 THR A N 1
ATOM 1141 C CA . THR A 1 149 ? 7.039 -3.446 6.362 1.00 96.38 149 THR A CA 1
ATOM 1142 C C . THR A 1 149 ? 5.695 -3.574 7.080 1.00 96.38 149 THR A C 1
ATOM 1144 O O . THR A 1 149 ? 4.739 -2.866 6.773 1.00 96.38 149 THR A O 1
ATOM 1147 N N . GLU A 1 150 ? 5.602 -4.499 8.032 1.00 95.56 150 GLU A N 1
ATOM 1148 C CA . GLU A 1 150 ? 4.399 -4.689 8.861 1.00 95.56 150 GLU A CA 1
ATOM 1149 C C . GLU A 1 150 ? 4.377 -3.765 10.091 1.00 95.56 150 GLU A C 1
ATOM 1151 O O . GLU A 1 150 ? 3.531 -3.929 10.966 1.00 95.56 150 GLU A O 1
ATOM 1156 N N . GLU A 1 151 ? 5.319 -2.821 10.174 1.00 96.31 151 GLU A N 1
ATOM 1157 C CA . GLU A 1 151 ? 5.421 -1.862 11.270 1.00 96.31 151 GLU A CA 1
ATOM 1158 C C . GLU A 1 151 ? 4.206 -0.927 11.287 1.00 96.31 151 GLU A C 1
ATOM 1160 O O . GLU A 1 151 ? 3.779 -0.418 10.245 1.00 96.31 151 GLU A O 1
ATOM 1165 N N . GLU A 1 152 ? 3.642 -0.730 12.480 1.00 96.94 152 GLU A N 1
ATOM 1166 C CA . GLU A 1 152 ? 2.548 0.211 12.696 1.00 96.94 152 GLU A CA 1
ATOM 1167 C C . GLU A 1 152 ? 3.104 1.630 12.816 1.00 96.94 152 GLU A C 1
ATOM 1169 O O . GLU A 1 152 ? 4.030 1.887 13.587 1.00 96.94 152 GLU A O 1
ATOM 1174 N N . PHE A 1 153 ? 2.495 2.550 12.075 1.00 95.94 153 PHE A N 1
ATOM 1175 C CA . PHE A 1 153 ? 2.785 3.980 12.146 1.00 95.94 153 PHE A CA 1
ATOM 1176 C C . PHE A 1 153 ? 1.582 4.740 12.708 1.00 95.94 153 PHE A C 1
ATOM 1178 O O . PHE A 1 153 ? 0.482 4.205 12.835 1.00 95.94 153 PHE A O 1
ATOM 1185 N N . TYR A 1 154 ? 1.766 6.006 13.059 1.00 93.31 154 TYR A N 1
ATOM 1186 C CA . TYR A 1 154 ? 0.730 6.814 13.692 1.00 93.31 154 TYR A CA 1
ATOM 1187 C C . TYR A 1 154 ? 0.524 8.130 12.946 1.00 93.31 154 TYR A C 1
ATOM 1189 O O . TYR A 1 154 ? 1.357 8.566 12.157 1.00 93.31 154 TYR A O 1
ATOM 1197 N N . TYR A 1 155 ? -0.592 8.809 13.223 1.00 89.88 155 TYR A N 1
ATOM 1198 C CA . TYR A 1 155 ? -0.910 10.099 12.600 1.00 89.88 155 TYR A CA 1
ATOM 1199 C C . TYR A 1 155 ? 0.241 11.125 12.625 1.00 89.88 155 TYR A C 1
ATOM 1201 O O . TYR A 1 155 ? 0.480 11.732 11.582 1.00 89.88 155 TYR A O 1
ATOM 1209 N N . PRO A 1 156 ? 1.012 11.280 13.722 1.00 92.19 156 PRO A N 1
ATOM 1210 C CA . PRO A 1 156 ? 2.173 12.171 13.717 1.00 92.19 156 PRO A CA 1
ATOM 1211 C C . PRO A 1 156 ? 3.258 11.793 12.696 1.00 92.19 156 PRO A C 1
ATOM 1213 O O . PRO A 1 156 ? 3.897 12.684 12.139 1.00 92.19 156 PRO A O 1
ATOM 1216 N N . ASP A 1 157 ? 3.458 10.500 12.416 1.00 93.25 157 ASP A N 1
ATOM 1217 C CA . ASP A 1 157 ? 4.407 10.046 11.393 1.00 93.25 157 ASP A CA 1
ATOM 1218 C C . ASP A 1 157 ? 3.937 10.485 10.002 1.00 93.25 157 ASP A C 1
ATOM 1220 O O . ASP A 1 157 ? 4.699 11.073 9.229 1.00 93.25 157 ASP A O 1
ATOM 1224 N N . PHE A 1 158 ? 2.650 10.273 9.711 1.00 90.00 158 PHE A N 1
ATOM 1225 C CA . PHE A 1 158 ? 2.040 10.664 8.442 1.00 90.00 158 PHE A CA 1
ATOM 1226 C C . PHE A 1 158 ? 2.043 12.182 8.238 1.00 90.00 158 PHE A C 1
ATOM 1228 O O . PHE A 1 158 ? 2.309 12.635 7.125 1.00 90.00 158 PHE A O 1
ATOM 1235 N N . ASP A 1 159 ? 1.839 12.976 9.292 1.00 87.62 159 ASP A N 1
ATOM 1236 C CA . ASP A 1 159 ? 1.932 14.440 9.229 1.00 87.62 159 ASP A CA 1
ATOM 1237 C C . ASP A 1 159 ? 3.343 14.895 8.827 1.00 87.62 159 ASP A C 1
ATOM 1239 O O . ASP A 1 159 ? 3.503 15.765 7.964 1.00 87.62 159 ASP A O 1
ATOM 1243 N N . VAL A 1 160 ? 4.384 14.273 9.393 1.00 89.50 160 VAL A N 1
ATOM 1244 C CA . VAL A 1 160 ? 5.781 14.558 9.033 1.00 89.50 160 VAL A CA 1
ATOM 1245 C C . VAL A 1 160 ? 6.067 14.154 7.587 1.00 89.50 160 VAL A C 1
ATOM 1247 O O . VAL A 1 160 ? 6.682 14.924 6.841 1.00 89.50 160 VAL A O 1
ATOM 1250 N N . TRP A 1 161 ? 5.607 12.977 7.153 1.00 88.88 161 TRP A N 1
ATOM 1251 C CA . TRP A 1 161 ? 5.804 12.523 5.773 1.00 88.88 161 TRP A CA 1
ATOM 1252 C C . TRP A 1 161 ? 5.071 13.418 4.779 1.00 88.88 161 TRP A C 1
ATOM 1254 O O . TRP A 1 161 ? 5.651 13.798 3.760 1.00 88.88 161 TRP A O 1
ATOM 1264 N N . MET A 1 162 ? 3.834 13.812 5.089 1.00 83.00 162 MET A N 1
ATOM 1265 C CA . MET A 1 162 ? 3.029 14.726 4.285 1.00 83.00 162 MET A CA 1
ATOM 1266 C C . MET A 1 162 ? 3.669 16.112 4.211 1.00 83.00 162 MET A C 1
ATOM 1268 O O . MET A 1 162 ? 3.745 16.696 3.124 1.00 83.00 162 MET A O 1
ATOM 1272 N N . TYR A 1 163 ? 4.181 16.630 5.329 1.00 84.38 163 TYR A N 1
ATOM 1273 C CA . TYR A 1 163 ? 4.907 17.896 5.354 1.00 84.38 163 TYR A CA 1
ATOM 1274 C C . TYR A 1 163 ? 6.150 17.831 4.465 1.00 84.38 163 TYR A C 1
ATOM 1276 O O . TYR A 1 163 ? 6.324 18.678 3.585 1.00 84.38 163 TYR A O 1
ATOM 1284 N N . ALA A 1 164 ? 6.982 16.798 4.623 1.00 83.44 164 ALA A N 1
ATOM 1285 C CA . ALA A 1 164 ? 8.173 16.603 3.803 1.00 83.44 164 ALA A CA 1
ATOM 1286 C C . ALA A 1 164 ? 7.818 16.452 2.314 1.00 83.44 164 ALA A C 1
ATOM 1288 O O . ALA A 1 164 ? 8.459 17.057 1.456 1.00 83.44 164 ALA A O 1
ATOM 1289 N N . TYR A 1 165 ? 6.765 15.699 1.998 1.00 77.56 165 TYR A N 1
ATOM 1290 C CA . TYR A 1 165 ? 6.275 15.512 0.634 1.00 77.56 165 TYR A CA 1
ATOM 1291 C C . TYR A 1 165 ? 5.759 16.806 -0.010 1.00 77.56 165 TYR A C 1
ATOM 1293 O O . TYR A 1 165 ? 5.883 16.986 -1.224 1.00 77.56 165 TYR A O 1
ATOM 1301 N N . SER A 1 166 ? 5.189 17.707 0.793 1.00 75.31 166 SER A N 1
ATOM 1302 C CA . SER A 1 166 ? 4.575 18.956 0.323 1.00 75.31 166 SER A CA 1
ATOM 1303 C C . SER A 1 166 ? 5.543 20.138 0.279 1.00 75.31 166 SER A C 1
ATOM 1305 O O . SER A 1 166 ? 5.305 21.089 -0.457 1.00 75.31 166 SER A O 1
ATOM 1307 N N . THR A 1 167 ? 6.629 20.110 1.059 1.00 75.38 167 THR A N 1
ATOM 1308 C CA . THR A 1 167 ? 7.485 21.295 1.270 1.00 75.38 167 THR A CA 1
ATOM 1309 C C . THR A 1 167 ? 8.948 21.116 0.871 1.00 75.38 167 THR A C 1
ATOM 1311 O O . THR A 1 167 ? 9.670 22.112 0.758 1.00 75.38 167 THR A O 1
ATOM 1314 N N . ARG A 1 168 ? 9.424 19.884 0.633 1.00 70.00 168 ARG A N 1
ATOM 1315 C CA . ARG A 1 168 ? 10.835 19.633 0.302 1.00 70.00 168 ARG A CA 1
ATOM 1316 C C . ARG A 1 168 ? 11.225 20.307 -1.019 1.00 70.00 168 ARG A C 1
ATOM 1318 O O . ARG A 1 168 ? 10.865 19.851 -2.100 1.00 70.00 168 ARG A O 1
ATOM 1325 N N . LYS A 1 169 ? 12.043 21.360 -0.932 1.00 60.00 169 LYS A N 1
ATOM 1326 C CA . LYS A 1 169 ? 12.660 22.027 -2.091 1.00 60.00 169 LYS A CA 1
ATOM 1327 C C . LYS A 1 169 ? 13.724 21.129 -2.729 1.00 60.00 169 LYS A C 1
ATOM 1329 O O . LYS A 1 169 ? 14.503 20.500 -2.019 1.00 60.00 169 LYS A O 1
ATOM 1334 N N . GLY A 1 170 ? 13.755 21.054 -4.062 1.00 57.66 170 GLY A N 1
ATOM 1335 C CA . GLY A 1 170 ? 14.754 20.286 -4.828 1.00 57.66 170 GLY A CA 1
ATOM 1336 C C . GLY A 1 170 ? 14.634 18.759 -4.729 1.00 57.66 170 GLY A C 1
ATOM 1337 O O . GLY A 1 170 ? 15.227 18.044 -5.530 1.00 57.66 170 GLY A O 1
ATOM 1338 N N . GLY A 1 171 ? 13.836 18.244 -3.791 1.00 51.25 171 GLY A N 1
ATOM 1339 C CA . GLY A 1 171 ? 13.366 16.871 -3.822 1.00 51.25 171 GLY A CA 1
ATOM 1340 C C . GLY A 1 171 ? 12.263 16.789 -4.859 1.00 51.25 171 GLY A C 1
ATOM 1341 O O . GLY A 1 171 ? 11.222 17.416 -4.702 1.00 51.25 171 GLY A O 1
ATOM 1342 N N . SER A 1 172 ? 12.499 16.043 -5.926 1.00 50.19 172 SER A N 1
ATOM 1343 C CA . SER A 1 172 ? 11.484 15.624 -6.881 1.00 50.19 172 SER A CA 1
ATOM 1344 C C . SER A 1 172 ? 10.339 14.926 -6.145 1.00 50.19 172 SER A C 1
ATOM 1346 O O . SER A 1 172 ? 10.356 13.708 -6.024 1.00 50.19 172 SER A O 1
ATOM 1348 N N . SER A 1 173 ? 9.368 15.676 -5.623 1.00 55.84 173 SER A N 1
ATOM 1349 C CA . SER A 1 173 ? 8.014 15.174 -5.444 1.00 55.84 173 SER A CA 1
ATOM 1350 C C . SER A 1 173 ? 7.399 15.254 -6.838 1.00 55.84 173 SER A C 1
ATOM 1352 O O . SER A 1 173 ? 6.984 16.339 -7.273 1.00 55.84 173 SER A O 1
ATOM 1354 N N . PRO A 1 174 ? 7.429 14.154 -7.618 1.00 59.31 174 PRO A N 1
ATOM 1355 C CA . PRO A 1 174 ? 6.978 14.174 -9.004 1.00 59.31 174 PRO A CA 1
ATOM 1356 C C . PRO A 1 174 ? 5.484 14.499 -9.061 1.00 59.31 174 PRO A C 1
ATOM 1358 O O . PRO A 1 174 ? 4.982 14.952 -10.076 1.00 59.31 174 PRO A O 1
ATOM 1361 N N . PHE A 1 175 ? 4.775 14.342 -7.945 1.00 62.78 175 PHE A N 1
ATOM 1362 C CA . PHE A 1 175 ? 3.378 14.696 -7.821 1.00 62.78 175 PHE A CA 1
ATOM 1363 C C . PHE A 1 175 ? 3.104 16.185 -8.003 1.00 62.78 175 PHE A C 1
ATOM 1365 O O . PHE A 1 175 ? 2.222 16.528 -8.774 1.00 62.78 175 PHE A O 1
ATOM 1372 N N . TRP A 1 176 ? 3.856 17.089 -7.374 1.00 62.84 176 TRP A N 1
ATOM 1373 C CA . TRP A 1 176 ? 3.609 18.524 -7.580 1.00 62.84 176 TRP A CA 1
ATOM 1374 C C . TRP A 1 176 ? 4.118 18.995 -8.943 1.00 62.84 176 TRP A C 1
ATOM 1376 O O . TRP A 1 176 ? 3.531 19.866 -9.567 1.00 62.84 176 TRP A O 1
ATOM 1386 N N . THR A 1 177 ? 5.205 18.400 -9.429 1.00 60.44 177 THR A N 1
ATOM 1387 C CA . THR A 1 177 ? 5.932 18.909 -10.600 1.00 60.44 177 THR A CA 1
ATOM 1388 C C . THR A 1 177 ? 5.562 18.236 -11.921 1.00 60.44 177 THR A C 1
ATOM 1390 O O . THR A 1 177 ? 5.726 18.860 -12.962 1.00 60.44 177 THR A O 1
ATOM 1393 N N . HIS A 1 178 ? 5.046 17.004 -11.904 1.00 59.66 178 HIS A N 1
ATOM 1394 C CA . HIS A 1 178 ? 4.766 16.184 -13.093 1.00 59.66 178 HIS A CA 1
ATOM 1395 C C . HIS A 1 178 ? 3.339 15.609 -13.128 1.00 59.66 178 HIS A C 1
ATOM 1397 O O . HIS A 1 178 ? 2.982 14.958 -14.108 1.00 59.66 178 HIS A O 1
ATOM 1403 N N . ASN A 1 179 ? 2.505 15.816 -12.097 1.00 59.97 179 ASN A N 1
ATOM 1404 C CA . ASN A 1 179 ? 1.096 15.425 -12.170 1.00 59.97 179 ASN A CA 1
ATOM 1405 C C . ASN A 1 179 ? 0.318 16.483 -12.972 1.00 59.97 179 ASN A C 1
ATOM 1407 O O . ASN A 1 179 ? 0.196 17.616 -12.496 1.00 59.97 179 ASN A O 1
ATOM 1411 N N . PRO A 1 180 ? -0.251 16.140 -14.141 1.00 59.88 180 PRO A N 1
ATOM 1412 C CA . PRO A 1 180 ? -0.957 17.104 -14.981 1.00 59.88 180 PRO A CA 1
ATOM 1413 C C . PRO A 1 180 ? -2.177 17.715 -14.277 1.00 59.88 180 PRO A C 1
ATOM 1415 O O . PRO A 1 180 ? -2.506 18.868 -14.534 1.00 59.88 180 PRO A O 1
ATOM 1418 N N . PHE A 1 181 ? -2.810 16.998 -13.339 1.00 58.53 181 PHE A N 1
ATOM 1419 C CA . PHE A 1 181 ? -3.914 17.538 -12.541 1.00 58.53 181 PHE A CA 1
ATOM 1420 C C . PHE A 1 181 ? -3.439 18.573 -11.518 1.00 58.53 181 PHE A C 1
ATOM 1422 O O . PHE A 1 181 ? -4.104 19.586 -11.323 1.00 58.53 181 PHE A O 1
ATOM 1429 N N . MET A 1 182 ? -2.279 18.353 -10.891 1.00 53.91 182 MET A N 1
ATOM 1430 C CA . MET A 1 182 ? -1.715 19.321 -9.942 1.00 53.91 182 MET A CA 1
ATOM 1431 C C . MET A 1 182 ? -1.126 20.534 -10.659 1.00 53.91 182 MET A C 1
ATOM 1433 O O . MET A 1 182 ? -1.285 21.649 -10.175 1.00 53.91 182 MET A O 1
ATOM 1437 N N . GLN A 1 183 ? -0.524 20.344 -11.838 1.00 52.19 183 GLN A N 1
ATOM 1438 C CA . GLN A 1 183 ? -0.098 21.451 -12.696 1.00 52.19 183 GLN A CA 1
ATOM 1439 C C . GLN A 1 183 ? -1.282 22.348 -13.087 1.00 52.19 183 GLN A C 1
ATOM 1441 O O . GLN A 1 183 ? -1.140 23.563 -13.066 1.00 52.19 183 GL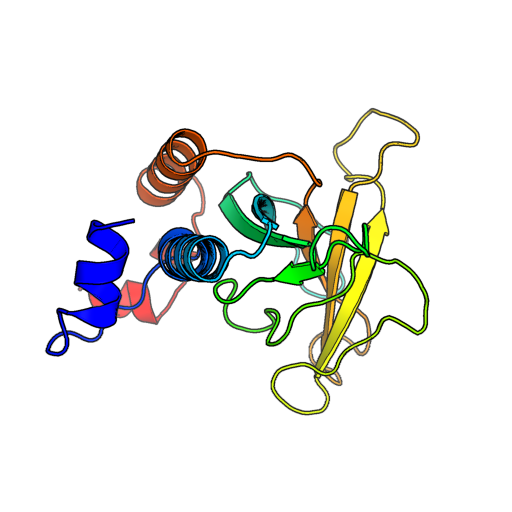N A O 1
ATOM 1446 N N . TYR A 1 184 ? -2.460 21.774 -13.364 1.00 47.31 184 TYR A N 1
ATOM 1447 C CA . TYR A 1 184 ? -3.672 22.535 -13.701 1.00 47.31 184 TYR A CA 1
ATOM 1448 C C . TYR A 1 184 ? -4.278 23.320 -12.524 1.00 47.31 184 TYR A C 1
ATOM 1450 O O . TYR A 1 184 ? -5.030 24.262 -12.745 1.00 47.31 184 TYR A O 1
ATOM 1458 N N . LEU A 1 185 ? -3.992 22.920 -11.280 1.00 41.38 185 LEU A N 1
ATOM 1459 C CA . LEU A 1 185 ? -4.514 23.552 -10.059 1.00 41.38 185 LEU A CA 1
ATOM 1460 C C . LEU A 1 185 ? -3.578 24.625 -9.475 1.00 41.38 185 LEU A C 1
ATOM 1462 O O . LEU A 1 185 ? -3.977 25.332 -8.552 1.00 41.38 185 LEU A O 1
ATOM 1466 N N . MET A 1 186 ? -2.341 24.722 -9.972 1.00 38.22 186 MET A N 1
ATOM 1467 C CA . MET A 1 186 ? -1.337 25.705 -9.537 1.00 38.22 186 MET A CA 1
ATOM 1468 C C . MET A 1 186 ? -1.195 26.906 -10.489 1.00 38.22 186 MET A C 1
ATOM 1470 O O . MET A 1 186 ? -0.297 27.724 -10.285 1.00 38.22 186 MET A O 1
ATOM 1474 N N . VAL A 1 187 ? -2.055 27.007 -11.510 1.00 32.78 187 VAL A N 1
ATOM 1475 C CA . VAL A 1 187 ? -2.176 28.170 -12.411 1.00 32.78 187 VAL A CA 1
ATOM 1476 C C . VAL A 1 187 ? -3.334 29.051 -11.965 1.00 32.78 187 VAL A C 1
ATOM 1478 O O . VAL A 1 187 ? -4.419 28.490 -11.689 1.00 32.78 187 VAL A O 1
#

Sequence (187 aa):
PRDYYERHVKKTGRRFGDLCFAATGLLLEMLRGLGYRAYPGGGRINLAPDGQSPRFGTLQHEVVFVQLGATSSATYLVDVSYGVGGLTRPLLLSTAPSNVVPGAAPPEYHRLSRAPNPESSLEGVTDWRLDVKCGKLYGGGWRTVYSFTEEEFYYPDFDVWMYAYSTRKGGSSPFWTHNPFMQYLMV